Protein AF-A0A814ZL03-F1 (afdb_monomer)

InterPro domains:
  IPR011992 EF-hand domain pair [SSF47473] (29-125)
  IPR011992 EF-hand domain pair [SSF47473] (151-245)
  IPR015153 EF-hand domain, type 1 [PF09068] (29-147)
  IPR015154 EF-hand domain, type 2 [PF09069] (152-240)
  IPR050774 KCMF1 and Dystrophin [PTHR12268] (29-245)

Secondary structure (DSSP, 8-state):
-------------SSSHHHHHHHHHHHHHHHHHGGGGG-S-HHHHHHHHHHHHHHHTTGGG--HHHHHHHHHHTT--TT----EE-HHHHHHHHHHHHHHHGGGT--HHHHHHHHHHHHHHHHHHHT--TTPPEEHHHHHHHHHHHSS--HHHHHHHHHHHHB-TTS-B-HHHHHHHHHHHHHHHHHHS-GGGG-GGGHHHHHHHHHTT-SSS-B-HHHHHHHHTT--GGGTHHHHHHHHHHHH-

Foldseek 3Di:
DDDDDDDDPDDDDDDPPLVVLLCVLLVVLVVVLVVLLPPDALLLSLLVSLVSLCVSLVLAQQELVLLQVLCVVLVLDQQPPPQWDWLVSLLSSLVSSCVVVVPPDDDPSSSNSSSSSVSVVLCLLVVHDRRDIDGSLLSSLVSLLSHNYDPLSSLLSLQSNQDHPVQWHALVSQLVSLSSLLSSSVSSDPPPQLPNVCSNVLSVQLQVQPPVSIDHSVSRSVSVVVCRSNNVSRVSSVVVVVVVD

Solvent-accessible surface area (backbone atoms only — not comparable to full-atom values): 14005 Å² total; per-residue (Å²): 134,88,82,95,84,83,85,88,86,83,79,92,84,88,75,64,69,68,60,58,48,37,53,49,58,46,51,50,51,54,65,64,38,56,74,46,69,73,47,86,52,62,43,58,29,45,19,53,45,51,52,51,49,20,61,74,57,50,24,66,72,35,37,58,67,49,51,53,51,26,30,52,76,69,70,58,46,80,66,61,91,53,77,58,37,47,40,67,56,51,49,51,40,48,51,46,39,48,61,73,60,38,89,82,76,69,56,71,71,62,50,51,39,38,48,54,34,49,51,52,52,51,26,60,45,70,71,50,59,89,78,45,63,38,46,42,56,55,54,52,46,52,50,48,69,54,31,50,37,54,71,73,57,40,44,53,51,50,46,42,62,36,21,48,95,82,63,40,33,50,72,68,40,51,47,55,51,51,54,54,62,39,28,59,51,47,70,79,40,71,61,73,79,34,45,66,93,42,48,68,58,53,49,47,60,54,43,72,76,34,95,80,72,56,47,40,67,68,56,50,46,55,50,57,72,66,48,48,69,61,56,33,35,58,64,41,30,52,52,53,55,65,72,76,111

Nearest PDB structures (foldseek):
  1eg4-assembly1_A  TM=9.099E-01  e=4.422E-12  Homo sapiens
  9c3c-assembly1_D  TM=9.247E-01  e=9.582E-10  Oryctolagus cuniculus
  8yt8-assembly1_E  TM=8.614E-01  e=3.550E-09  Mus musculus
  9c3c-assembly1_V  TM=8.247E-01  e=2.200E-08  Oryctolagus cuniculus
  8yt8-assembly1_C  TM=7.762E-01  e=8.447E-07  Mus musculus

Sequence (245 aa):
MTSTEVEETNTTIETTDEKDSNEKLYDTIIKRLEPITAVKFAAYRVACKLRIIQKYLKLTYVDYNILVRAFNTHQLQFGVDTSKISYEDARKVLIAIYQLISSYHFNESTMDEIIETLLRFLCEILHIEINEDFDHNAFKILLFALSNAKLPEKYRCFFRQITSPNVIASQGKLTELFEILLKLPNHFDNVDSFHPDNIPGCVQSCLDHTHDGIIREDIFVNWMSREPQTLVWLPTLHRLIATET

Structure (mmCIF, N/CA/C/O backbone):
data_AF-A0A814ZL03-F1
#
_entry.id   AF-A0A814ZL03-F1
#
loop_
_atom_site.group_PDB
_atom_site.id
_atom_site.type_symbol
_atom_site.label_atom_id
_atom_site.label_alt_id
_atom_site.label_comp_id
_atom_site.label_asym_id
_atom_site.label_entity_id
_atom_site.label_seq_id
_atom_site.pdbx_PDB_ins_code
_atom_site.Cartn_x
_atom_site.Cartn_y
_atom_site.Cartn_z
_atom_site.occupancy
_atom_site.B_iso_or_equiv
_atom_site.auth_seq_id
_atom_site.auth_comp_id
_atom_site.auth_asym_id
_atom_site.auth_atom_id
_atom_site.pdbx_PDB_model_num
ATOM 1 N N . MET A 1 1 ? -21.161 46.304 54.018 1.00 39.06 1 MET A N 1
ATOM 2 C CA . MET A 1 1 ? -20.661 46.776 52.713 1.00 39.06 1 MET A CA 1
ATOM 3 C C . MET A 1 1 ? -19.415 45.942 52.421 1.00 39.06 1 MET A C 1
ATOM 5 O O . MET A 1 1 ? -18.456 46.111 53.156 1.00 39.06 1 MET A O 1
ATOM 9 N N . THR A 1 2 ? -19.522 44.785 51.744 1.00 35.69 2 THR A N 1
ATOM 10 C CA . THR A 1 2 ? -19.466 44.601 50.259 1.00 35.69 2 THR A CA 1
ATOM 11 C C . THR A 1 2 ? -18.136 45.144 49.712 1.00 35.69 2 THR A C 1
ATOM 13 O O . THR A 1 2 ? -17.870 46.315 49.950 1.00 35.69 2 THR A O 1
ATOM 16 N N . SER A 1 3 ? -17.227 44.404 49.068 1.00 36.16 3 SER A N 1
ATOM 17 C CA . SER A 1 3 ? -17.312 43.300 48.081 1.00 36.16 3 SER A CA 1
ATOM 18 C C . SER A 1 3 ? -15.964 42.525 48.097 1.00 36.16 3 SER A C 1
ATOM 20 O O . SER A 1 3 ? -14.970 43.121 48.498 1.00 36.16 3 SER A O 1
ATOM 22 N N . THR A 1 4 ? -15.834 41.201 47.929 1.00 38.72 4 THR A N 1
ATOM 23 C CA . THR A 1 4 ? -16.050 40.279 46.779 1.00 38.72 4 THR A CA 1
ATOM 24 C C . THR A 1 4 ? -15.080 40.457 45.600 1.00 38.72 4 THR A C 1
ATOM 26 O O . THR A 1 4 ? -15.165 41.481 44.939 1.00 38.72 4 THR A O 1
ATOM 29 N N . GLU A 1 5 ? -14.239 39.432 45.365 1.00 38.62 5 GLU A N 1
ATOM 30 C CA . GLU A 1 5 ? -13.651 38.895 44.099 1.00 38.62 5 GLU A CA 1
ATOM 31 C C . GLU A 1 5 ? -12.545 37.900 44.543 1.00 38.62 5 GLU A C 1
ATOM 33 O O . GLU A 1 5 ? -11.544 38.324 45.110 1.00 38.62 5 GLU A O 1
ATOM 38 N N . VAL A 1 6 ? -12.726 36.576 44.671 1.00 39.06 6 VAL A N 1
ATOM 39 C CA . VAL A 1 6 ? -13.119 35.475 43.755 1.00 39.06 6 VAL A CA 1
ATOM 40 C C . VAL A 1 6 ? -12.169 35.279 42.563 1.00 39.06 6 VAL A C 1
ATOM 42 O O . VAL A 1 6 ? -12.237 36.007 41.586 1.00 39.06 6 VAL A O 1
ATOM 45 N N . GLU A 1 7 ? -11.305 34.269 42.738 1.00 37.09 7 GLU A N 1
ATOM 46 C CA . GLU A 1 7 ? -10.789 33.257 41.794 1.00 37.09 7 GLU A CA 1
ATOM 47 C C . GLU A 1 7 ? -10.560 33.605 40.316 1.00 37.09 7 GLU A C 1
ATOM 49 O O . GLU A 1 7 ? -11.504 33.774 39.559 1.00 37.09 7 GLU A O 1
ATOM 54 N N . GLU A 1 8 ? -9.313 33.410 39.870 1.00 33.91 8 GLU A N 1
ATOM 55 C CA . GLU A 1 8 ? -9.032 32.708 38.609 1.00 33.91 8 GLU A CA 1
ATOM 56 C C . GLU A 1 8 ? -7.873 31.718 38.817 1.00 33.91 8 GLU A C 1
ATOM 58 O O . GLU A 1 8 ? -6.699 32.010 38.598 1.00 33.91 8 GLU A O 1
ATOM 63 N N . THR A 1 9 ? -8.209 30.507 39.261 1.00 42.12 9 THR A N 1
ATOM 64 C CA . THR A 1 9 ? -7.444 29.305 38.915 1.00 42.12 9 THR A CA 1
ATOM 65 C C . THR A 1 9 ? -8.127 28.694 37.701 1.00 42.12 9 THR A C 1
ATOM 67 O O . THR A 1 9 ? -9.117 27.987 37.869 1.00 42.12 9 THR A O 1
ATOM 70 N N . ASN A 1 10 ? -7.637 28.978 36.490 1.00 33.66 10 ASN A N 1
ATOM 71 C CA . ASN A 1 10 ? -8.077 28.247 35.305 1.00 33.66 10 ASN A CA 1
ATOM 72 C C . ASN A 1 10 ? -7.013 27.245 34.861 1.00 33.66 10 ASN A C 1
ATOM 74 O O . ASN A 1 10 ? -5.882 27.566 34.500 1.00 33.66 10 ASN A O 1
ATOM 78 N N . THR A 1 11 ? -7.448 26.006 35.004 1.00 34.44 11 THR A N 1
ATOM 79 C CA . THR A 1 11 ? -6.782 24.727 34.905 1.00 34.44 11 THR A CA 1
ATOM 80 C C . THR A 1 11 ? -6.334 24.403 33.483 1.00 34.44 11 THR A C 1
ATOM 82 O O . THR A 1 11 ? -7.064 24.566 32.512 1.00 34.44 11 THR A O 1
ATOM 85 N N . THR A 1 12 ? -5.133 23.844 33.399 1.00 43.25 12 THR A N 1
ATOM 86 C CA . THR A 1 12 ? -4.613 23.011 32.314 1.00 43.25 12 THR A CA 1
ATOM 87 C C . THR A 1 12 ? -5.417 21.706 32.194 1.00 43.25 12 THR A C 1
ATOM 89 O O . THR A 1 12 ? -5.213 20.852 33.048 1.00 43.25 12 THR A O 1
ATOM 92 N N . ILE A 1 13 ? -6.287 21.498 31.188 1.00 43.47 13 ILE A N 1
ATOM 93 C CA . ILE A 1 13 ? -6.849 20.152 30.869 1.00 43.47 13 ILE A CA 1
ATOM 94 C C . ILE A 1 13 ? -7.274 19.982 29.383 1.00 43.47 13 ILE A C 1
ATOM 96 O O . ILE A 1 13 ? -8.376 19.524 29.113 1.00 43.47 13 ILE A O 1
ATOM 100 N N . GLU A 1 14 ? -6.442 20.308 28.388 1.00 39.06 14 GLU A N 1
ATOM 101 C CA . GLU A 1 14 ? -6.818 20.044 26.971 1.00 39.06 14 GLU A CA 1
ATOM 102 C C . GLU A 1 14 ? -5.762 19.309 26.122 1.00 39.06 14 GLU A C 1
ATOM 104 O O . GLU A 1 14 ? -5.868 19.283 24.907 1.00 39.06 14 GLU A O 1
ATOM 109 N N . THR A 1 15 ? -4.749 18.649 26.704 1.00 43.97 15 THR A N 1
ATOM 110 C CA . THR A 1 15 ? -3.700 17.977 25.890 1.00 43.97 15 THR A CA 1
ATOM 111 C C . THR A 1 15 ? -3.421 16.506 26.213 1.00 43.97 15 THR A C 1
ATOM 113 O O . THR A 1 15 ? -2.598 15.883 25.542 1.00 43.97 15 THR A O 1
ATOM 116 N N . THR A 1 16 ? -4.096 15.911 27.199 1.00 39.38 16 THR A N 1
ATOM 117 C CA . THR A 1 16 ? -3.846 14.517 27.621 1.00 39.38 16 THR A CA 1
ATOM 118 C C . THR A 1 16 ? -4.831 13.489 27.057 1.00 39.38 16 THR A C 1
ATOM 120 O O . THR A 1 16 ? -4.41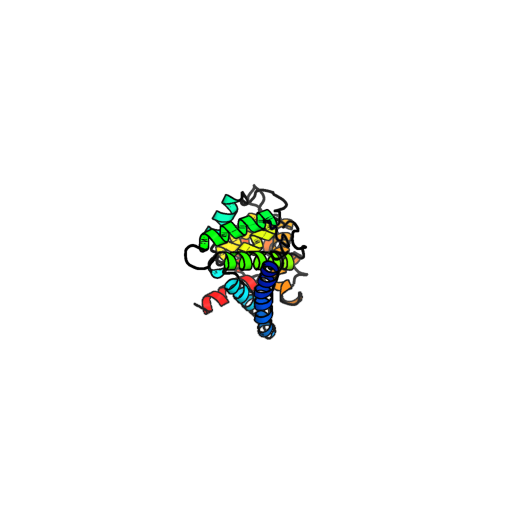5 12.361 26.807 1.00 39.38 16 THR A O 1
ATOM 123 N N . ASP A 1 17 ? -6.086 13.855 26.778 1.00 40.62 17 ASP A N 1
ATOM 124 C CA . ASP A 1 17 ? -7.131 12.880 26.405 1.00 40.62 17 ASP A CA 1
ATOM 125 C C . ASP A 1 17 ? -7.129 12.479 24.913 1.00 40.62 17 ASP A C 1
ATOM 127 O O . ASP A 1 17 ? -7.454 11.336 24.573 1.00 40.62 17 ASP A O 1
ATOM 131 N N . GLU A 1 18 ? -6.702 13.366 24.007 1.00 43.81 18 GLU A N 1
ATOM 132 C CA . GLU A 1 18 ? -6.578 13.051 22.570 1.00 43.81 18 GLU A CA 1
ATOM 133 C C . GLU A 1 18 ? -5.382 12.129 22.288 1.00 43.81 18 GLU A C 1
ATOM 135 O O . GLU A 1 18 ? -5.465 11.194 21.489 1.00 43.81 18 GLU A O 1
ATOM 140 N N . LYS 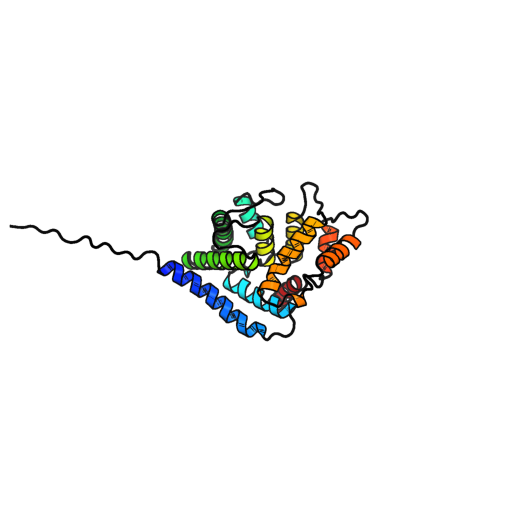A 1 19 ? -4.277 12.330 23.017 1.00 42.31 19 LYS A N 1
ATOM 141 C CA . LYS A 1 19 ? -3.063 11.513 22.887 1.00 42.31 19 LYS A CA 1
ATOM 142 C C . LYS A 1 19 ? -3.281 10.080 23.392 1.00 42.31 19 LYS A C 1
ATOM 144 O O . LYS A 1 19 ? -2.791 9.141 22.772 1.00 42.31 19 LYS A O 1
ATOM 149 N N . ASP A 1 20 ? -4.069 9.928 24.458 1.00 44.97 20 ASP A N 1
ATOM 150 C CA . ASP A 1 20 ? -4.421 8.641 25.073 1.00 44.97 20 ASP A CA 1
ATOM 151 C C . ASP A 1 20 ? -5.441 7.834 24.243 1.00 44.97 20 ASP A C 1
ATOM 153 O O . ASP A 1 20 ? -5.537 6.618 24.383 1.00 44.97 20 ASP A O 1
ATOM 157 N N . SER A 1 21 ? -6.207 8.476 23.353 1.00 49.72 21 SER A N 1
ATOM 158 C CA . SER A 1 21 ? -7.137 7.772 22.452 1.00 49.72 21 SER A CA 1
ATOM 159 C C . SER A 1 21 ? -6.424 7.198 21.223 1.00 49.72 21 SER A C 1
ATOM 161 O O . SER A 1 21 ? -6.577 6.016 20.932 1.00 49.72 21 SER A O 1
ATOM 163 N N . ASN A 1 22 ? -5.532 7.958 20.581 1.00 52.03 22 ASN A N 1
ATOM 164 C CA . ASN A 1 22 ? -4.774 7.477 19.413 1.00 52.03 22 ASN A CA 1
ATOM 165 C C . ASN A 1 22 ? -3.854 6.283 19.731 1.00 52.03 22 ASN A C 1
ATOM 167 O O . ASN A 1 22 ? -3.632 5.414 18.886 1.00 52.03 22 ASN A O 1
ATOM 171 N N . GLU A 1 23 ? -3.340 6.209 20.960 1.00 61.38 23 GLU A N 1
ATOM 172 C CA . GLU A 1 23 ? -2.546 5.071 21.436 1.00 61.38 23 GLU A CA 1
ATOM 173 C C . GLU A 1 23 ? -3.412 3.805 21.617 1.00 61.38 23 GLU A C 1
ATOM 175 O O . GLU A 1 23 ? -2.956 2.694 21.343 1.00 61.38 23 GLU A O 1
ATOM 180 N N . LYS A 1 24 ? -4.711 3.946 21.937 1.00 81.00 24 LYS A N 1
ATOM 181 C CA . LYS A 1 24 ? -5.629 2.812 22.163 1.00 81.00 24 LYS A CA 1
ATOM 182 C C . LYS A 1 24 ? -5.967 2.039 20.892 1.00 81.00 24 LYS A C 1
ATOM 184 O O . LYS A 1 24 ? -5.954 0.801 20.937 1.00 81.00 24 LYS A O 1
ATOM 189 N N . LEU A 1 25 ? -6.293 2.700 19.775 1.00 88.75 25 LEU A N 1
ATOM 190 C CA . LEU A 1 25 ? -6.622 1.988 18.532 1.00 88.75 25 LEU A CA 1
ATOM 191 C C . LEU A 1 25 ? -5.397 1.289 17.946 1.00 88.75 25 LEU A C 1
ATOM 193 O O . LEU A 1 25 ? -5.488 0.106 17.606 1.00 88.75 25 LEU A O 1
ATOM 197 N N . TYR A 1 26 ? -4.259 1.982 17.871 1.00 88.75 26 TYR A N 1
ATOM 198 C CA . TYR A 1 26 ? -3.014 1.402 17.372 1.00 88.75 26 TYR A CA 1
ATOM 199 C C . TYR A 1 26 ? -2.615 0.162 18.194 1.00 88.75 26 TYR A C 1
ATOM 201 O O . TYR A 1 26 ? -2.475 -0.929 17.635 1.00 88.75 26 TYR A O 1
ATOM 209 N N . ASP A 1 27 ? -2.579 0.268 19.527 1.00 88.88 27 ASP A N 1
ATOM 210 C CA . ASP A 1 27 ? -2.289 -0.866 20.414 1.00 88.88 27 ASP A CA 1
ATOM 211 C C . ASP A 1 27 ? -3.285 -2.015 20.253 1.00 88.88 27 ASP A C 1
ATOM 213 O O . ASP A 1 27 ? -2.927 -3.196 20.326 1.00 88.88 27 ASP A O 1
ATOM 217 N N . THR A 1 28 ? -4.560 -1.685 20.046 1.00 92.44 28 THR A N 1
ATOM 218 C CA . THR A 1 28 ? -5.601 -2.681 19.792 1.00 92.44 28 THR A CA 1
ATOM 219 C C . THR A 1 28 ? -5.324 -3.433 18.497 1.00 92.44 28 THR A C 1
ATOM 221 O O . THR A 1 28 ? -5.447 -4.659 18.484 1.00 92.44 28 THR A O 1
ATOM 224 N N . ILE A 1 29 ? -4.930 -2.738 17.426 1.00 92.94 29 ILE A N 1
ATOM 225 C CA . ILE A 1 29 ? -4.554 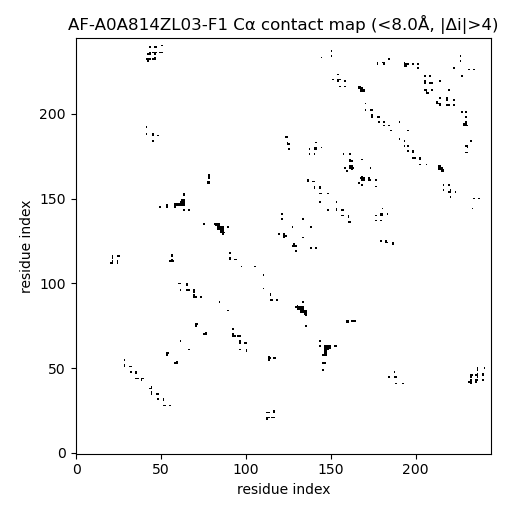-3.370 16.160 1.00 92.94 29 ILE A CA 1
ATOM 226 C C . ILE A 1 29 ? -3.373 -4.306 16.396 1.00 92.94 29 ILE A C 1
ATOM 228 O O . ILE A 1 29 ? -3.509 -5.494 16.110 1.00 92.94 29 ILE A O 1
ATOM 232 N N . ILE A 1 30 ? -2.274 -3.828 16.986 1.00 91.19 30 ILE A N 1
ATOM 233 C CA . ILE A 1 30 ? -1.067 -4.638 17.215 1.00 91.19 30 ILE A CA 1
ATOM 234 C C . ILE A 1 30 ? -1.380 -5.900 18.027 1.00 91.19 30 ILE A C 1
ATOM 236 O O . ILE A 1 30 ? -1.060 -7.008 17.591 1.00 91.19 30 ILE A O 1
ATOM 240 N N . LYS A 1 31 ? -2.140 -5.782 19.124 1.00 92.31 31 LYS A N 1
ATOM 241 C CA . LYS A 1 31 ? -2.598 -6.940 19.918 1.00 92.31 31 LYS A CA 1
ATOM 242 C C . LYS A 1 31 ? -3.407 -7.951 19.100 1.00 92.31 31 LYS A C 1
ATOM 244 O O . LYS A 1 31 ? -3.375 -9.146 19.388 1.00 92.31 31 LYS A O 1
ATOM 249 N N . ARG A 1 32 ? -4.152 -7.502 18.084 1.00 93.12 32 ARG A N 1
ATOM 250 C CA . ARG A 1 32 ? -4.918 -8.379 17.181 1.00 93.12 32 ARG A CA 1
ATOM 251 C C . ARG A 1 32 ? -4.065 -9.026 16.097 1.00 93.12 32 ARG A C 1
ATOM 253 O O . ARG A 1 32 ? -4.493 -10.043 15.552 1.00 93.12 32 ARG A O 1
ATOM 260 N N . LEU A 1 33 ? -2.885 -8.486 15.798 1.00 92.81 33 LEU A N 1
ATOM 261 C CA . LEU A 1 33 ? -1.950 -9.080 14.841 1.00 92.81 33 LEU A CA 1
ATOM 262 C C . LEU A 1 33 ? -1.147 -10.239 15.447 1.00 92.81 33 LEU A C 1
ATOM 264 O O . LEU A 1 33 ? -0.789 -11.158 14.708 1.00 92.81 33 LEU A O 1
ATOM 268 N N . GLU A 1 34 ? -0.912 -10.234 16.762 1.00 91.06 34 GLU A N 1
ATOM 269 C CA . GLU A 1 34 ? -0.101 -11.241 17.468 1.00 91.06 34 GLU A CA 1
ATOM 270 C C . GLU A 1 34 ? -0.500 -12.700 17.174 1.00 91.06 34 GLU A C 1
ATOM 272 O O . GLU A 1 34 ? 0.356 -13.481 16.745 1.00 91.06 34 GLU A O 1
ATOM 277 N N . PRO A 1 35 ? -1.785 -13.107 17.279 1.00 92.06 35 PRO A N 1
ATOM 278 C CA . PRO A 1 35 ? -2.167 -14.499 17.035 1.00 92.06 35 PRO A CA 1
ATOM 279 C C . PRO A 1 35 ?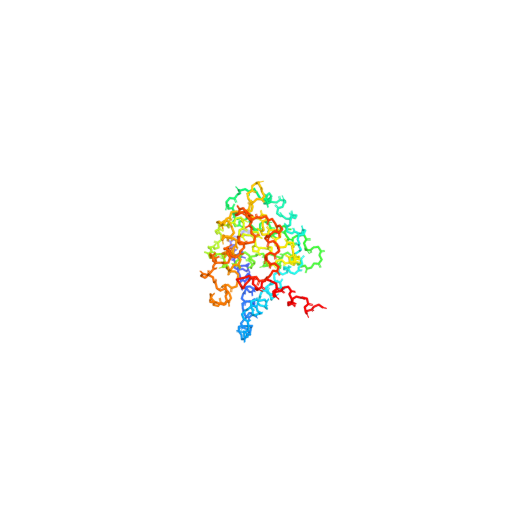 -1.913 -14.951 15.589 1.00 92.06 35 PRO A C 1
ATOM 281 O O . PRO A 1 35 ? -1.719 -16.138 15.327 1.00 92.06 35 PRO A O 1
ATOM 284 N N . ILE A 1 36 ? -1.901 -14.011 14.637 1.00 91.88 36 ILE A N 1
ATOM 285 C CA . ILE A 1 36 ? -1.699 -14.293 13.212 1.00 91.88 36 ILE A CA 1
ATOM 286 C C . ILE A 1 36 ? -0.243 -14.664 12.919 1.00 91.88 36 ILE A C 1
ATOM 288 O O . ILE A 1 36 ? 0.031 -15.342 11.929 1.00 91.88 36 ILE A O 1
ATOM 292 N N . THR A 1 37 ? 0.702 -14.302 13.790 1.00 88.69 37 THR A N 1
ATOM 293 C CA . THR A 1 37 ? 2.117 -14.675 13.644 1.00 88.69 37 THR A CA 1
ATOM 294 C C . THR A 1 37 ? 2.318 -16.201 13.602 1.00 88.69 37 THR A C 1
ATOM 296 O O . THR A 1 37 ? 3.233 -16.676 12.934 1.00 88.69 37 THR A O 1
ATOM 299 N N . ALA A 1 38 ? 1.406 -16.987 14.191 1.00 88.31 38 ALA A N 1
ATOM 300 C CA . ALA A 1 38 ? 1.431 -18.454 14.149 1.00 88.31 38 ALA A CA 1
ATOM 301 C C . ALA A 1 38 ? 1.101 -19.070 12.768 1.00 88.31 38 ALA A C 1
ATOM 303 O O . ALA A 1 38 ? 1.318 -20.264 12.550 1.00 88.31 38 ALA A O 1
ATOM 304 N N . VAL A 1 39 ? 0.565 -18.292 11.821 1.00 89.38 39 VAL A N 1
ATOM 305 C CA . VAL A 1 39 ? 0.239 -18.772 10.468 1.00 89.38 39 VAL A CA 1
ATOM 306 C C . VAL A 1 39 ? 1.516 -19.186 9.738 1.00 89.38 39 VAL A C 1
ATOM 308 O O . VAL A 1 39 ? 2.419 -18.376 9.591 1.00 89.38 39 VAL A O 1
ATOM 311 N N . LYS A 1 40 ? 1.582 -20.420 9.221 1.00 87.75 40 LYS A N 1
ATOM 312 C CA . LYS A 1 40 ? 2.799 -20.995 8.611 1.00 87.75 40 LYS A CA 1
ATOM 313 C C . LYS A 1 40 ? 3.255 -20.304 7.318 1.00 87.75 40 LYS A C 1
ATOM 315 O O . LYS A 1 40 ? 4.451 -20.124 7.113 1.00 87.75 40 LYS A O 1
ATOM 320 N N . PHE A 1 41 ? 2.323 -19.971 6.424 1.00 89.94 41 PHE A N 1
ATOM 321 C CA . PHE A 1 41 ? 2.640 -19.426 5.100 1.00 89.94 41 PHE A CA 1
ATOM 322 C C . PHE A 1 41 ? 2.771 -17.900 5.152 1.00 89.94 41 PHE A C 1
ATOM 324 O O . PHE A 1 41 ? 1.781 -17.220 5.412 1.00 89.94 41 PHE A O 1
ATOM 331 N N . ALA A 1 42 ? 3.958 -17.369 4.846 1.00 91.56 42 ALA A N 1
ATOM 332 C CA . ALA A 1 42 ? 4.277 -15.940 4.956 1.00 91.56 42 ALA A CA 1
ATOM 333 C C . ALA A 1 42 ? 3.310 -15.028 4.178 1.00 91.56 42 ALA A C 1
ATOM 335 O O . ALA A 1 42 ? 2.717 -14.116 4.748 1.00 91.56 42 ALA A O 1
ATOM 336 N N . ALA A 1 43 ? 3.054 -15.321 2.897 1.00 92.56 43 ALA A N 1
ATOM 337 C CA . ALA A 1 43 ? 2.132 -14.529 2.075 1.00 92.56 43 ALA A CA 1
ATOM 338 C C . ALA A 1 43 ? 0.706 -14.478 2.654 1.00 92.56 43 ALA A C 1
ATOM 340 O O . ALA A 1 43 ? 0.064 -13.429 2.637 1.00 92.56 43 ALA A O 1
ATOM 341 N N . TYR A 1 44 ? 0.225 -15.597 3.205 1.00 93.56 44 TYR A N 1
ATOM 342 C CA . TYR A 1 44 ? -1.094 -15.676 3.834 1.00 93.56 44 TYR A CA 1
ATOM 343 C C . TYR A 1 44 ? -1.117 -14.981 5.200 1.00 93.56 44 TYR A C 1
ATOM 345 O O . TYR A 1 44 ? -2.069 -14.281 5.524 1.00 93.56 44 TYR A O 1
ATOM 353 N N . ARG A 1 45 ? -0.042 -15.107 5.986 1.00 93.88 45 ARG A N 1
ATOM 354 C CA . ARG A 1 45 ? 0.145 -14.406 7.262 1.00 93.88 45 ARG A CA 1
ATOM 355 C C . ARG A 1 45 ? 0.097 -12.890 7.077 1.00 93.88 45 ARG A C 1
ATOM 357 O O . ARG A 1 45 ? -0.674 -12.225 7.767 1.00 93.88 45 ARG A O 1
ATOM 364 N N . VAL A 1 46 ? 0.859 -12.358 6.117 1.00 94.94 46 VAL A N 1
ATOM 365 C CA . VAL A 1 46 ? 0.837 -10.932 5.753 1.00 94.94 46 VAL A CA 1
ATOM 366 C C . VAL A 1 46 ? -0.557 -10.520 5.282 1.00 94.94 46 VAL A C 1
ATOM 368 O O . VAL A 1 46 ? -1.092 -9.533 5.7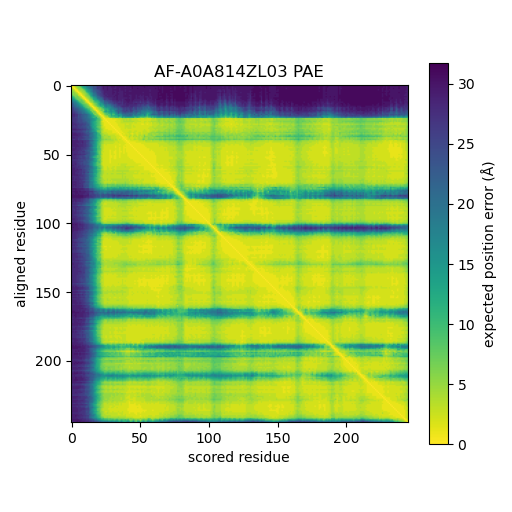76 1.00 94.94 46 VAL A O 1
ATOM 371 N N . ALA A 1 47 ? -1.190 -11.298 4.397 1.00 95.19 47 ALA A N 1
ATOM 372 C CA . ALA A 1 47 ? -2.555 -11.033 3.945 1.00 95.19 47 ALA A CA 1
ATOM 373 C C . ALA A 1 47 ? -3.558 -10.944 5.112 1.00 95.19 47 ALA A C 1
ATOM 375 O O . ALA A 1 47 ? -4.335 -9.995 5.177 1.00 95.19 47 ALA A O 1
ATOM 376 N N . CYS A 1 48 ? -3.510 -11.874 6.068 1.00 94.75 48 CYS A N 1
ATOM 377 C CA . CYS A 1 48 ? -4.363 -11.853 7.257 1.00 94.75 48 CYS A CA 1
ATOM 378 C C . CYS A 1 48 ? -4.119 -10.610 8.127 1.00 94.75 48 CYS A C 1
ATOM 380 O O . CYS A 1 48 ? -5.080 -9.954 8.533 1.00 94.75 48 CYS A O 1
ATOM 382 N N . LYS A 1 49 ? -2.853 -10.252 8.384 1.00 95.75 49 LYS A N 1
ATOM 383 C CA . LYS A 1 49 ? -2.503 -9.055 9.169 1.00 95.75 49 LYS A CA 1
ATOM 384 C C . LYS A 1 49 ? -2.989 -7.773 8.480 1.00 95.75 49 LYS A C 1
ATOM 386 O O . LYS A 1 49 ? -3.683 -6.966 9.096 1.00 95.75 49 LYS A O 1
ATOM 391 N N . LEU A 1 50 ? -2.729 -7.637 7.178 1.00 96.12 50 LEU A N 1
ATOM 392 C CA . LEU A 1 50 ? -3.212 -6.513 6.371 1.00 96.12 50 LEU A CA 1
ATOM 393 C C . LEU A 1 50 ? -4.739 -6.435 6.344 1.00 96.12 50 LEU A C 1
ATOM 395 O O . LEU A 1 50 ? -5.299 -5.346 6.428 1.00 96.12 50 LEU A O 1
ATOM 399 N N . ARG A 1 51 ? -5.433 -7.575 6.280 1.00 95.81 51 ARG A N 1
ATOM 400 C CA . ARG A 1 51 ? -6.897 -7.610 6.300 1.00 95.81 51 ARG A CA 1
ATOM 401 C C . ARG A 1 51 ? -7.476 -7.108 7.623 1.00 95.81 51 ARG A C 1
ATOM 403 O O . ARG A 1 51 ? -8.489 -6.409 7.609 1.00 95.81 51 ARG A O 1
ATOM 410 N N . ILE A 1 52 ? -6.844 -7.429 8.755 1.00 95.44 52 ILE A N 1
ATOM 411 C CA . ILE A 1 52 ? -7.221 -6.879 10.066 1.00 95.44 52 ILE A CA 1
ATOM 412 C C . ILE A 1 52 ? -7.062 -5.356 10.050 1.00 95.44 52 ILE A C 1
ATOM 414 O O . ILE A 1 52 ? -8.016 -4.645 10.362 1.00 95.44 52 ILE A O 1
ATOM 418 N N . ILE A 1 53 ? -5.908 -4.859 9.603 1.00 96.38 53 ILE A N 1
ATOM 419 C CA . ILE A 1 53 ? -5.629 -3.419 9.506 1.00 96.38 53 ILE A CA 1
ATOM 420 C C . ILE A 1 53 ? -6.661 -2.715 8.620 1.00 96.38 53 ILE A C 1
ATOM 422 O O . ILE A 1 53 ? -7.247 -1.721 9.040 1.00 96.38 53 ILE A O 1
ATOM 426 N N . GLN A 1 54 ? -6.977 -3.271 7.446 1.00 95.88 54 GLN A N 1
ATOM 427 C CA . GLN A 1 54 ? -8.006 -2.722 6.559 1.00 95.88 54 GLN A CA 1
ATOM 428 C C . GLN A 1 54 ? -9.369 -2.566 7.247 1.00 95.88 54 GLN A C 1
ATOM 430 O O . GLN A 1 54 ? -10.067 -1.582 7.003 1.00 95.88 54 GLN A O 1
ATOM 435 N N . LYS A 1 55 ? -9.768 -3.533 8.085 1.00 93.56 55 LYS A N 1
ATOM 436 C CA . LYS A 1 55 ? -11.058 -3.521 8.796 1.00 93.56 55 LYS A CA 1
ATOM 437 C C . LYS A 1 55 ? -11.085 -2.496 9.931 1.00 93.56 55 LYS A C 1
ATOM 439 O O . LYS A 1 55 ? -12.092 -1.799 10.090 1.00 93.56 55 LYS A O 1
ATOM 444 N N . TYR A 1 56 ? -10.008 -2.400 10.711 1.00 93.50 56 TYR A N 1
ATOM 445 C CA . TYR A 1 56 ? -9.909 -1.426 11.803 1.00 93.50 56 TYR A CA 1
ATOM 446 C C . TYR A 1 56 ? -9.826 0.004 11.264 1.00 93.50 56 TYR A C 1
ATOM 448 O O . TYR A 1 56 ? -10.606 0.851 11.688 1.00 93.50 56 TYR A O 1
ATOM 456 N N . LEU A 1 57 ? -8.995 0.227 10.244 1.00 94.50 57 LEU A N 1
ATOM 457 C CA . LEU A 1 57 ? -8.812 1.531 9.605 1.00 94.50 57 LEU A CA 1
ATOM 458 C C . LEU A 1 57 ? -9.867 1.844 8.536 1.00 94.50 57 LEU A C 1
ATOM 460 O O . LEU A 1 57 ? -9.735 2.812 7.808 1.00 94.50 57 LEU A O 1
ATOM 464 N N . LYS A 1 58 ? -10.915 1.026 8.380 1.00 93.81 58 LYS A N 1
ATOM 465 C CA . LYS A 1 58 ? -12.018 1.258 7.418 1.00 93.81 58 LYS A CA 1
ATOM 466 C C . LYS A 1 58 ? -11.580 1.409 5.952 1.00 93.81 58 LYS A C 1
ATOM 468 O O . LYS A 1 58 ? -12.379 1.801 5.102 1.00 93.81 58 LYS A O 1
ATOM 473 N N . LEU A 1 59 ? -10.367 0.978 5.613 1.00 94.94 59 LEU A N 1
ATOM 474 C CA . LEU A 1 59 ? -9.850 0.947 4.243 1.00 94.94 59 LEU A CA 1
ATOM 475 C C . LEU A 1 59 ? -10.612 -0.052 3.358 1.00 94.94 59 LEU A C 1
ATOM 477 O O . LEU A 1 59 ? -10.530 0.023 2.134 1.00 94.94 59 LEU A O 1
ATOM 481 N N . THR A 1 60 ? -11.423 -0.938 3.950 1.00 93.62 60 THR A N 1
ATOM 482 C CA . THR A 1 60 ? -12.375 -1.790 3.220 1.00 93.62 60 THR A CA 1
ATOM 483 C C . THR A 1 60 ? -13.427 -1.005 2.432 1.00 93.62 60 THR A C 1
ATOM 485 O O . THR A 1 60 ? -13.986 -1.547 1.484 1.00 93.62 60 THR A O 1
ATOM 488 N N . TYR A 1 61 ? -13.703 0.250 2.798 1.00 93.06 61 TYR A N 1
ATOM 489 C CA . TYR A 1 61 ? -14.656 1.119 2.093 1.00 93.06 61 TYR A CA 1
ATOM 490 C C . TYR A 1 61 ? -13.987 2.056 1.084 1.00 93.06 61 TYR A C 1
ATOM 492 O O . TYR A 1 61 ? -14.672 2.722 0.316 1.00 93.06 61 TYR A O 1
ATOM 500 N N . VAL A 1 62 ? -12.654 2.112 1.075 1.00 95.12 62 VAL A N 1
ATOM 501 C CA . VAL A 1 62 ? -11.887 3.006 0.208 1.00 95.12 62 VAL A CA 1
ATOM 502 C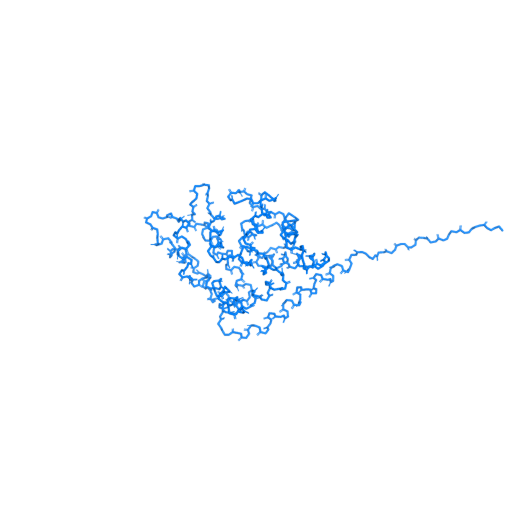 C . VAL A 1 62 ? -11.630 2.300 -1.119 1.00 95.12 62 VAL A C 1
ATOM 504 O O . VAL A 1 62 ? -10.744 1.454 -1.221 1.00 95.12 62 VAL A O 1
ATOM 507 N N . ASP A 1 63 ? -12.428 2.617 -2.134 1.00 95.06 63 ASP A N 1
ATOM 508 C CA . ASP A 1 63 ? -12.246 2.113 -3.496 1.00 95.06 63 ASP A CA 1
ATOM 509 C C . ASP A 1 63 ? -11.307 3.004 -4.334 1.00 95.06 63 ASP A C 1
ATOM 511 O O . ASP A 1 63 ? -10.791 4.030 -3.878 1.00 95.06 63 ASP A O 1
ATOM 515 N N . TYR A 1 64 ? -11.075 2.605 -5.587 1.00 95.56 64 TYR A N 1
ATOM 516 C CA . TYR A 1 64 ? -10.252 3.365 -6.528 1.00 95.56 64 TYR A CA 1
ATOM 517 C C . TYR A 1 64 ? -10.754 4.805 -6.730 1.00 95.56 64 TYR A C 1
ATOM 519 O O . TYR A 1 64 ? -9.954 5.741 -6.758 1.00 95.56 64 TYR A O 1
ATOM 527 N N . ASN A 1 65 ? -12.069 5.001 -6.864 1.00 94.56 65 ASN A N 1
ATOM 528 C CA . ASN A 1 65 ? -12.645 6.306 -7.177 1.00 94.56 65 ASN A CA 1
ATOM 529 C C . ASN A 1 65 ? -12.490 7.278 -6.010 1.00 94.56 65 ASN A C 1
ATOM 531 O O . ASN A 1 65 ? -12.224 8.458 -6.235 1.00 94.56 65 ASN A O 1
ATOM 535 N N . ILE A 1 66 ? -12.628 6.793 -4.776 1.00 94.69 66 ILE A N 1
ATOM 536 C CA . ILE A 1 66 ? -12.428 7.594 -3.566 1.00 94.69 66 ILE A CA 1
ATOM 537 C C . ILE A 1 66 ? -10.990 8.116 -3.507 1.00 94.69 66 ILE A C 1
ATOM 539 O O . ILE A 1 66 ? -10.795 9.323 -3.355 1.00 94.69 66 ILE A O 1
ATOM 543 N N . LEU A 1 67 ? -9.994 7.244 -3.710 1.00 95.00 67 LEU A N 1
ATOM 544 C CA . LEU A 1 67 ? -8.584 7.650 -3.719 1.00 95.00 67 LEU A CA 1
ATOM 545 C C . LEU A 1 67 ? -8.289 8.673 -4.815 1.00 95.00 67 LEU A C 1
ATOM 547 O O . LEU A 1 67 ? -7.708 9.719 -4.542 1.00 95.00 67 LEU A O 1
ATOM 551 N N . VAL A 1 68 ? -8.726 8.410 -6.051 1.00 93.06 68 VAL A N 1
ATOM 552 C CA . VAL A 1 68 ? -8.493 9.329 -7.176 1.00 93.06 68 VAL A CA 1
ATOM 553 C C . VAL A 1 68 ? -9.143 10.690 -6.930 1.00 93.06 68 VAL A C 1
ATOM 555 O O . VAL A 1 68 ? -8.522 11.719 -7.192 1.00 93.06 68 VAL A O 1
ATOM 558 N N . ARG A 1 69 ? -10.372 10.722 -6.401 1.00 92.50 69 ARG A N 1
ATOM 559 C CA . ARG A 1 69 ? -11.061 11.978 -6.071 1.00 92.50 69 ARG A CA 1
ATOM 560 C C . ARG A 1 69 ? -10.311 12.763 -5.000 1.00 92.50 69 ARG A C 1
ATOM 562 O O . ARG A 1 69 ? -10.087 13.952 -5.199 1.00 92.50 69 ARG A O 1
ATOM 569 N N . ALA A 1 70 ? -9.899 12.114 -3.912 1.00 92.94 70 ALA A N 1
ATOM 570 C CA . ALA A 1 70 ? -9.156 12.777 -2.845 1.00 92.94 70 ALA A CA 1
ATOM 571 C C . ALA A 1 70 ? -7.802 13.311 -3.336 1.00 92.94 70 ALA A C 1
ATOM 573 O O . ALA A 1 70 ? -7.478 14.476 -3.109 1.00 92.94 70 ALA A O 1
ATOM 574 N N . PHE A 1 71 ? -7.043 12.510 -4.088 1.00 91.81 71 PHE A N 1
ATOM 575 C CA . PHE A 1 71 ? -5.762 12.943 -4.646 1.00 91.81 71 PHE A CA 1
ATOM 576 C C . PHE A 1 71 ? -5.909 14.124 -5.609 1.00 91.81 71 PHE A C 1
ATOM 578 O O . PHE A 1 71 ? -5.125 15.068 -5.535 1.00 91.81 71 PHE A O 1
ATOM 585 N N . ASN A 1 72 ? -6.942 14.136 -6.453 1.00 88.56 72 ASN A N 1
ATOM 586 C CA . ASN A 1 72 ? -7.191 15.259 -7.358 1.00 88.56 72 ASN A CA 1
ATOM 587 C C . ASN A 1 72 ? -7.536 16.555 -6.608 1.00 88.56 72 ASN A C 1
ATOM 589 O O . ASN A 1 72 ? -7.034 17.614 -6.984 1.00 88.56 72 ASN A O 1
ATOM 593 N N . THR A 1 73 ? -8.343 16.483 -5.543 1.00 87.56 73 THR A N 1
ATOM 594 C CA . THR A 1 73 ? -8.695 17.649 -4.709 1.00 87.56 73 THR A CA 1
ATOM 595 C C . THR A 1 73 ? -7.464 18.298 -4.076 1.00 87.56 73 THR A C 1
ATOM 597 O O . THR A 1 73 ? -7.379 19.521 -4.006 1.00 87.56 73 THR A O 1
ATOM 600 N N . HIS A 1 74 ? -6.484 17.490 -3.670 1.00 85.38 74 HIS A N 1
ATOM 601 C CA . HIS A 1 74 ? -5.251 17.956 -3.031 1.00 85.38 74 HIS A CA 1
ATOM 602 C C . HIS A 1 74 ? -4.085 18.162 -4.009 1.00 85.38 74 HIS A C 1
ATOM 604 O O . HIS A 1 74 ? -2.941 18.258 -3.582 1.00 85.38 74 HIS A O 1
ATOM 610 N N . GLN A 1 75 ? -4.361 18.231 -5.318 1.00 81.31 75 GLN A N 1
ATOM 611 C CA . GLN A 1 75 ? -3.351 18.418 -6.373 1.00 81.31 75 GLN A CA 1
ATOM 612 C C . GLN A 1 75 ? -2.268 17.325 -6.409 1.00 81.31 75 GLN A C 1
ATOM 614 O O . GLN A 1 75 ? -1.248 17.471 -7.077 1.00 81.31 75 GLN A O 1
ATOM 619 N N . LEU A 1 76 ? -2.531 16.174 -5.790 1.00 75.88 76 LEU A N 1
ATOM 620 C CA . LEU A 1 76 ? -1.685 14.985 -5.826 1.00 75.88 76 LEU A CA 1
ATOM 621 C C . LEU A 1 76 ? -1.973 14.164 -7.088 1.00 75.88 76 LEU A C 1
ATOM 623 O O . LEU A 1 76 ? -2.174 12.947 -7.044 1.00 75.88 76 LEU A O 1
ATOM 627 N N . GLN A 1 77 ? -2.025 14.826 -8.240 1.00 69.88 77 GLN A N 1
ATOM 628 C CA . GLN A 1 77 ? -2.311 14.164 -9.510 1.00 69.88 77 GLN A CA 1
ATOM 629 C C . GLN A 1 77 ? -1.184 13.183 -9.872 1.00 69.88 77 GLN A C 1
ATOM 631 O O . GLN A 1 77 ? -0.051 13.286 -9.395 1.00 69.88 77 GLN A O 1
ATOM 636 N N . PHE A 1 78 ? -1.508 12.167 -10.670 1.00 66.94 78 PHE A N 1
ATOM 637 C CA . PHE A 1 78 ? -0.513 11.216 -11.171 1.00 66.94 78 PHE A CA 1
ATOM 638 C C . PHE A 1 78 ? 0.478 11.941 -12.096 1.00 66.94 78 PHE A C 1
ATOM 640 O O . PHE A 1 78 ? 0.054 12.741 -12.927 1.00 66.94 78 PHE A O 1
ATOM 647 N N . GLY A 1 79 ? 1.775 11.653 -11.969 1.00 57.97 79 GLY A N 1
ATOM 648 C CA . GLY A 1 79 ? 2.811 12.203 -12.854 1.00 57.97 79 GLY A CA 1
ATOM 649 C C . GLY A 1 79 ? 3.212 13.664 -12.601 1.00 57.97 79 GLY A C 1
ATOM 650 O O . GLY A 1 79 ? 3.973 14.213 -13.393 1.00 57.97 79 GLY A O 1
ATOM 651 N N . VAL A 1 80 ? 2.726 14.300 -11.527 1.00 59.28 80 VAL A N 1
ATOM 652 C CA . VAL A 1 80 ? 3.246 15.598 -11.067 1.00 59.28 80 VAL A CA 1
ATOM 653 C C . VAL A 1 80 ? 4.384 15.337 -10.080 1.00 59.28 80 VAL A C 1
ATOM 655 O O . VAL A 1 80 ? 4.151 14.790 -9.000 1.00 59.28 80 VAL A O 1
ATOM 658 N N . ASP A 1 81 ? 5.605 15.720 -10.464 1.00 54.56 81 ASP A N 1
ATOM 659 C CA . ASP A 1 81 ? 6.824 15.601 -9.651 1.00 54.56 81 ASP A CA 1
ATOM 660 C C . ASP A 1 81 ? 6.813 16.610 -8.488 1.00 54.56 81 ASP A C 1
ATOM 662 O O . ASP A 1 81 ? 7.516 17.620 -8.487 1.00 54.56 81 ASP A O 1
ATOM 666 N N . THR A 1 82 ? 6.007 16.342 -7.463 1.00 61.34 82 THR A N 1
ATOM 667 C CA . THR A 1 82 ? 6.276 16.846 -6.113 1.00 61.34 82 THR A CA 1
ATOM 668 C C . THR A 1 82 ? 7.064 15.773 -5.381 1.00 61.34 82 THR A C 1
ATOM 670 O O . THR A 1 82 ? 6.557 14.671 -5.181 1.00 61.34 82 THR A O 1
ATOM 673 N N . SER A 1 83 ? 8.307 16.069 -5.000 1.00 80.06 83 SER A N 1
ATOM 674 C CA . SER A 1 83 ? 9.183 15.084 -4.352 1.00 80.06 83 SER A CA 1
ATOM 675 C C . SER A 1 83 ? 8.680 14.659 -2.972 1.00 80.06 83 SER A C 1
ATOM 677 O O . SER A 1 83 ? 8.941 13.538 -2.548 1.00 80.06 83 SER A O 1
ATOM 679 N N . LYS A 1 84 ? 7.951 15.533 -2.270 1.00 90.12 84 LYS A N 1
ATOM 680 C CA . LYS A 1 84 ? 7.463 15.286 -0.914 1.00 90.12 84 LYS A CA 1
ATOM 681 C C . LYS A 1 84 ? 6.073 15.869 -0.679 1.00 90.12 84 LYS A C 1
ATOM 683 O O . LYS A 1 84 ? 5.675 16.821 -1.349 1.00 90.12 84 LYS A O 1
ATOM 688 N N . ILE A 1 85 ? 5.361 15.301 0.288 1.00 92.19 85 ILE A N 1
ATOM 689 C CA . ILE A 1 85 ? 4.121 15.824 0.864 1.00 92.19 85 ILE A CA 1
ATOM 690 C C . ILE A 1 85 ? 4.313 15.983 2.373 1.00 92.19 85 ILE A C 1
ATOM 692 O O . ILE A 1 85 ? 4.801 15.064 3.031 1.00 92.19 85 ILE A O 1
ATOM 696 N N . SER A 1 86 ? 3.937 17.143 2.914 1.00 93.81 86 SER A N 1
ATOM 697 C CA . SER A 1 86 ? 4.056 17.390 4.352 1.00 93.81 86 SER A CA 1
ATOM 698 C C . SER A 1 86 ? 3.150 16.461 5.158 1.00 93.81 86 SER A C 1
ATOM 700 O O . SER A 1 86 ? 2.103 16.036 4.658 1.00 93.81 86 SER A O 1
ATOM 702 N N . TYR A 1 87 ? 3.513 16.165 6.409 1.00 94.62 87 TYR A N 1
ATOM 703 C CA . TYR A 1 87 ? 2.664 15.358 7.296 1.00 94.62 87 TYR A CA 1
ATOM 704 C C . TYR A 1 87 ? 1.238 15.924 7.392 1.00 94.62 87 TYR A C 1
ATOM 706 O O . TYR A 1 87 ? 0.257 15.190 7.272 1.00 94.62 87 TYR A O 1
ATOM 714 N N . GLU A 1 88 ? 1.112 17.249 7.498 1.00 94.62 88 GLU A N 1
ATOM 715 C CA . GLU A 1 88 ? -0.189 17.915 7.584 1.00 94.62 88 GLU A CA 1
ATOM 716 C C . GLU A 1 88 ? -0.991 17.855 6.285 1.00 94.62 88 GLU A C 1
ATOM 718 O O . GLU A 1 88 ? -2.216 17.721 6.307 1.00 94.62 88 GLU A O 1
ATOM 723 N N . ASP A 1 89 ? -0.337 17.928 5.128 1.00 93.81 89 ASP A N 1
ATOM 724 C CA . ASP A 1 89 ? -1.039 17.773 3.855 1.00 93.81 89 ASP A CA 1
ATOM 725 C C . ASP A 1 89 ? -1.436 16.314 3.608 1.00 93.81 89 ASP A C 1
ATOM 727 O O . ASP A 1 89 ? -2.539 16.061 3.118 1.00 93.81 89 ASP A O 1
ATOM 731 N N . ALA A 1 90 ? -0.608 15.350 4.024 1.00 95.81 90 ALA A N 1
ATOM 732 C CA . ALA A 1 90 ? -0.966 13.935 4.035 1.00 95.81 90 ALA A CA 1
ATOM 733 C C . ALA A 1 90 ? -2.189 13.688 4.933 1.00 95.81 90 ALA A C 1
ATOM 735 O O . ALA A 1 90 ? -3.144 13.031 4.508 1.00 95.81 90 ALA A O 1
ATOM 736 N N . ARG A 1 91 ? -2.224 14.299 6.125 1.00 96.19 91 ARG A N 1
ATOM 737 C CA . ARG A 1 91 ? -3.381 14.271 7.027 1.00 96.19 91 ARG A CA 1
ATOM 738 C C . ARG A 1 91 ? -4.636 14.834 6.363 1.00 96.19 91 ARG A C 1
ATOM 740 O O . ARG A 1 91 ? -5.670 14.168 6.365 1.00 96.19 91 ARG A O 1
ATOM 747 N N . LYS A 1 92 ? -4.560 16.003 5.716 1.00 95.12 92 LYS A N 1
ATOM 748 C CA . LYS A 1 92 ? -5.696 16.591 4.973 1.00 95.12 92 LYS A CA 1
ATOM 749 C C . LYS A 1 92 ? -6.217 15.669 3.868 1.00 95.12 92 LYS A C 1
ATOM 751 O O . LYS A 1 92 ? -7.427 15.561 3.687 1.00 95.12 92 LYS A O 1
ATOM 756 N N . VAL A 1 93 ? -5.327 14.979 3.155 1.00 95.75 93 VAL A N 1
ATOM 757 C CA . VAL A 1 93 ? -5.717 14.014 2.115 1.00 95.75 93 VAL A CA 1
ATOM 758 C C . VAL A 1 93 ? -6.474 12.837 2.721 1.00 95.75 93 VAL A C 1
ATOM 760 O O . VAL A 1 93 ? -7.495 12.424 2.171 1.00 95.75 93 VAL A O 1
ATOM 763 N N . LEU A 1 94 ? -6.016 12.312 3.862 1.00 95.94 94 LEU A N 1
ATOM 764 C CA . LEU A 1 94 ? -6.739 11.262 4.578 1.00 95.94 94 LEU A CA 1
ATOM 765 C C . LEU A 1 94 ? -8.100 11.761 5.069 1.00 95.94 94 LEU A C 1
ATOM 767 O O . LEU A 1 94 ? -9.090 11.067 4.853 1.00 95.94 94 LEU A O 1
ATOM 771 N N . ILE A 1 95 ? -8.186 12.973 5.627 1.00 94.00 95 ILE A N 1
ATOM 772 C CA . ILE A 1 95 ? -9.467 13.600 5.993 1.00 94.00 95 ILE A CA 1
ATOM 773 C C . ILE A 1 95 ? -10.413 13.611 4.787 1.00 94.00 95 ILE A C 1
ATOM 775 O O . ILE A 1 95 ? -11.549 13.158 4.904 1.00 94.00 95 ILE A O 1
ATOM 779 N N . ALA A 1 96 ? -9.947 14.036 3.609 1.00 94.06 96 ALA A N 1
ATOM 780 C CA . ALA A 1 96 ? -10.764 14.028 2.398 1.00 94.06 96 ALA A CA 1
ATOM 781 C C . ALA A 1 96 ? -11.205 12.610 1.985 1.00 94.06 96 ALA A C 1
ATOM 783 O O . ALA A 1 96 ? -12.358 12.418 1.599 1.00 94.06 96 ALA A O 1
ATOM 784 N N . ILE A 1 97 ? -10.331 11.602 2.097 1.00 94.75 97 ILE A N 1
ATOM 785 C CA . ILE A 1 97 ? -10.683 10.193 1.846 1.00 94.75 97 ILE A CA 1
ATOM 786 C C . ILE A 1 97 ? -11.793 9.742 2.800 1.00 94.75 97 ILE A C 1
ATOM 788 O O . ILE A 1 97 ? -12.807 9.206 2.346 1.00 94.75 97 ILE A O 1
ATOM 792 N N . TYR A 1 98 ? -11.631 9.970 4.105 1.00 93.06 98 TYR A N 1
ATOM 793 C CA . TYR A 1 98 ? -12.596 9.519 5.105 1.00 93.06 98 TYR A CA 1
ATOM 794 C C . TYR A 1 98 ? -13.909 10.300 5.049 1.00 93.06 98 TYR A C 1
ATOM 796 O O . TYR A 1 98 ? -14.964 9.700 5.223 1.00 93.06 98 TYR A O 1
ATOM 804 N N . GLN A 1 99 ? -13.893 11.585 4.692 1.00 91.50 99 GLN A N 1
ATOM 805 C CA . GLN A 1 99 ? -15.108 12.366 4.435 1.00 91.50 99 GLN A CA 1
ATOM 806 C C . GLN A 1 99 ? -15.911 11.839 3.237 1.00 91.50 99 GLN A C 1
ATOM 808 O O . GLN A 1 99 ? -17.140 11.884 3.243 1.00 91.50 99 GLN A O 1
ATOM 813 N N . LEU A 1 100 ? -15.245 11.297 2.212 1.00 90.75 100 LEU A N 1
ATOM 814 C CA . LEU A 1 100 ? -15.929 10.689 1.066 1.00 90.75 100 LEU A CA 1
ATOM 815 C C . LEU A 1 100 ? -16.655 9.382 1.430 1.00 90.75 100 LEU A C 1
ATOM 817 O O . LEU A 1 100 ? -17.610 9.024 0.740 1.00 90.75 100 LEU A O 1
ATOM 821 N N . ILE A 1 101 ? -16.244 8.697 2.505 1.00 88.75 101 ILE A N 1
ATOM 822 C CA . ILE A 1 101 ? -16.885 7.462 2.996 1.00 88.75 101 ILE A CA 1
ATOM 823 C C . ILE A 1 101 ? -17.719 7.652 4.274 1.00 88.75 101 ILE A C 1
ATOM 825 O O . ILE A 1 101 ? -18.482 6.757 4.637 1.00 88.75 101 ILE A O 1
ATOM 829 N N . SER A 1 102 ? -17.617 8.802 4.949 1.00 78.00 102 SER A N 1
ATOM 830 C CA . SER A 1 102 ? -18.215 9.040 6.273 1.00 78.00 102 SER A CA 1
ATOM 831 C C . SER A 1 102 ? -19.735 9.172 6.263 1.00 78.00 102 SER A C 1
ATOM 833 O O . SER A 1 102 ? -20.352 8.991 7.310 1.00 78.00 102 SER A O 1
ATOM 835 N N . SER A 1 103 ? -20.348 9.425 5.100 1.00 62.28 103 SER A N 1
ATOM 836 C CA . SER A 1 103 ? -21.784 9.727 4.960 1.00 62.28 103 SER A CA 1
ATOM 837 C C . SER A 1 103 ? -22.756 8.685 5.550 1.00 62.28 103 SER A C 1
ATOM 839 O O . SER A 1 103 ? -23.940 8.991 5.665 1.00 62.28 103 SER A O 1
ATOM 841 N N . TYR A 1 104 ? -22.286 7.507 5.991 1.00 53.91 104 TYR A N 1
ATOM 842 C CA . TYR A 1 104 ? -23.124 6.479 6.621 1.00 53.91 104 TYR A CA 1
ATOM 843 C C . TYR A 1 104 ? -22.552 5.773 7.876 1.00 53.91 104 TYR A C 1
ATOM 845 O O . TYR A 1 104 ? -23.274 4.948 8.437 1.00 53.91 104 TYR A O 1
ATOM 853 N N . HIS A 1 105 ? -21.309 6.020 8.343 1.00 56.19 105 HIS A N 1
ATOM 854 C CA . HIS A 1 105 ? -20.621 4.980 9.148 1.00 56.19 105 HIS A CA 1
ATOM 855 C C . HIS A 1 105 ? -19.822 5.335 10.423 1.00 56.19 105 HIS A C 1
ATOM 857 O O . HIS A 1 105 ? -19.536 4.390 11.163 1.00 56.19 105 HIS A O 1
ATOM 863 N N . PHE A 1 106 ? -19.457 6.583 10.750 1.00 68.12 106 PHE A N 1
ATOM 864 C CA . PHE A 1 106 ? -18.721 6.866 12.008 1.00 68.12 106 PHE A CA 1
ATOM 865 C C . PHE A 1 106 ? -18.714 8.355 12.410 1.00 68.12 106 PHE A C 1
ATOM 867 O O . PHE A 1 106 ? -18.792 9.228 11.550 1.00 68.12 106 PHE A O 1
ATOM 874 N N . ASN A 1 107 ? -18.619 8.627 13.721 1.00 75.06 107 ASN A N 1
ATOM 875 C CA . ASN A 1 107 ? -18.548 9.976 14.305 1.00 75.06 107 ASN A CA 1
ATOM 876 C C . ASN A 1 107 ? -17.153 10.609 14.101 1.00 75.06 107 ASN A C 1
ATOM 878 O O . ASN A 1 107 ? -16.170 9.898 13.906 1.00 75.06 107 ASN A O 1
ATOM 882 N N . GLU A 1 108 ? -17.059 11.940 14.203 1.00 76.19 108 GLU A N 1
ATOM 883 C CA . GLU A 1 108 ? -15.840 12.722 13.920 1.00 76.19 108 GLU A CA 1
ATOM 884 C C . GLU A 1 108 ? -14.617 12.304 14.758 1.00 76.19 108 GLU A C 1
ATOM 886 O O . GLU A 1 108 ? -13.550 12.080 14.199 1.00 76.19 108 GLU A O 1
ATOM 891 N N . SER A 1 109 ? -14.782 12.079 16.066 1.00 79.19 109 SER A N 1
ATOM 892 C CA . SER A 1 109 ? -13.691 11.614 16.945 1.00 79.19 109 SER A CA 1
ATOM 893 C C . SER A 1 109 ? -13.122 10.250 16.523 1.00 79.19 109 SER A C 1
ATOM 895 O O . SER A 1 109 ? -11.912 10.054 16.526 1.00 79.19 109 SER A O 1
ATOM 897 N N . THR A 1 110 ? -13.974 9.320 16.079 1.00 85.00 110 THR A N 1
ATOM 898 C CA . THR A 1 110 ? -13.521 8.015 15.567 1.00 85.00 110 THR A CA 1
ATOM 899 C C . THR A 1 110 ? -12.766 8.160 14.247 1.00 85.00 110 THR A C 1
ATOM 901 O O . THR A 1 110 ? -11.852 7.389 13.967 1.00 85.00 110 THR A O 1
ATOM 904 N N . MET A 1 111 ? -13.154 9.127 13.413 1.00 88.44 111 MET A N 1
ATOM 905 C CA . MET A 1 111 ? -12.461 9.405 12.158 1.00 88.44 111 MET A CA 1
ATOM 906 C C . MET A 1 111 ? -11.042 9.916 12.415 1.00 88.44 111 MET A C 1
ATOM 908 O O . MET A 1 111 ? -10.116 9.443 11.762 1.00 88.44 111 MET A O 1
ATOM 912 N N . ASP A 1 112 ? -10.876 10.836 13.364 1.00 90.50 112 ASP A N 1
ATOM 913 C CA . ASP A 1 112 ? -9.564 11.374 13.727 1.00 90.50 112 ASP A CA 1
ATOM 914 C C . ASP A 1 112 ? -8.620 10.275 14.242 1.00 90.50 112 ASP A C 1
ATOM 916 O O . ASP A 1 112 ? -7.520 10.105 13.719 1.00 90.50 112 ASP A O 1
ATOM 920 N N . GLU A 1 113 ? -9.113 9.419 15.142 1.00 91.25 113 GLU A N 1
ATOM 921 C CA . GLU A 1 113 ? -8.355 8.281 15.678 1.00 91.25 113 GLU A CA 1
ATOM 922 C C . GLU A 1 113 ? -7.893 7.312 14.573 1.00 91.25 113 GLU A C 1
ATOM 924 O O . GLU A 1 113 ? -6.750 6.843 14.567 1.00 91.25 113 GLU A O 1
ATOM 929 N N . ILE A 1 114 ? -8.756 7.037 13.585 1.00 93.56 114 ILE A N 1
ATOM 930 C CA . ILE A 1 114 ? -8.412 6.213 12.417 1.00 93.56 114 ILE A CA 1
ATOM 931 C C . ILE A 1 114 ? -7.335 6.888 11.557 1.00 93.56 114 ILE A C 1
ATOM 933 O O . ILE A 1 114 ? -6.430 6.203 11.070 1.00 93.56 114 ILE A O 1
ATOM 937 N N . ILE A 1 115 ? -7.434 8.201 11.342 1.00 95.06 115 ILE A N 1
ATOM 938 C CA . ILE A 1 115 ? -6.493 8.966 10.516 1.00 95.06 115 ILE A CA 1
ATOM 939 C C . ILE A 1 115 ? -5.110 8.984 11.163 1.00 95.06 115 ILE A C 1
ATOM 941 O O . ILE A 1 115 ? -4.140 8.626 10.495 1.00 95.06 115 ILE A O 1
ATOM 945 N N . GLU A 1 116 ? -5.019 9.308 12.452 1.00 94.56 116 GLU A N 1
ATOM 946 C CA . GLU A 1 116 ? -3.745 9.336 13.178 1.00 94.56 116 GLU A CA 1
ATOM 947 C C . GLU A 1 116 ? -3.120 7.942 13.286 1.00 94.56 116 GLU A C 1
ATOM 949 O O . GLU A 1 116 ? -1.913 7.772 13.093 1.00 94.56 116 GLU A O 1
ATOM 954 N N . THR A 1 117 ? -3.942 6.909 13.498 1.00 95.88 117 THR A N 1
ATOM 955 C CA . THR A 1 117 ? -3.464 5.519 13.492 1.00 95.88 117 THR A CA 1
ATOM 956 C C . THR A 1 117 ? -2.925 5.119 12.115 1.00 95.88 117 THR A C 1
ATOM 958 O O . THR A 1 117 ? -1.889 4.456 12.027 1.00 95.88 117 THR A O 1
ATOM 961 N N . LEU A 1 118 ? -3.591 5.526 11.026 1.00 97.06 118 LEU A N 1
ATOM 962 C CA . LEU A 1 118 ? -3.120 5.261 9.666 1.00 97.06 118 LEU A CA 1
ATOM 963 C C . LEU A 1 118 ? -1.827 6.026 9.353 1.00 97.06 118 LEU A C 1
ATOM 965 O O . LEU A 1 118 ? -0.917 5.429 8.785 1.00 97.06 118 LEU A O 1
ATOM 969 N N . LEU A 1 119 ? -1.715 7.304 9.729 1.00 97.00 119 LEU A N 1
ATOM 970 C CA . LEU A 1 119 ? -0.488 8.087 9.533 1.00 97.00 119 LEU A CA 1
ATOM 971 C C . LEU A 1 119 ? 0.692 7.454 10.260 1.00 97.00 119 LEU A C 1
ATOM 973 O O . LEU A 1 119 ? 1.719 7.201 9.633 1.00 97.00 119 LEU A O 1
ATOM 977 N N . ARG A 1 120 ? 0.516 7.108 11.540 1.00 95.69 120 ARG A N 1
ATOM 978 C CA . ARG A 1 120 ? 1.537 6.403 12.324 1.00 95.69 120 ARG A CA 1
ATOM 979 C C . ARG A 1 120 ? 1.966 5.105 11.647 1.00 95.69 120 ARG A C 1
ATOM 981 O O . ARG A 1 120 ? 3.157 4.872 11.465 1.00 95.69 120 ARG A O 1
ATOM 988 N N . PHE A 1 121 ? 1.003 4.288 11.229 1.00 96.19 121 PHE A N 1
ATOM 989 C CA . PHE A 1 121 ? 1.287 3.027 10.552 1.00 96.19 121 PHE A CA 1
ATOM 990 C C . PHE A 1 121 ? 2.067 3.234 9.239 1.00 96.19 121 PHE A C 1
ATOM 992 O O . PHE A 1 121 ? 3.012 2.499 8.955 1.00 96.19 121 PHE A O 1
ATOM 999 N N . LEU A 1 122 ? 1.731 4.263 8.450 1.00 97.31 122 LEU A N 1
ATOM 1000 C CA . LEU A 1 122 ? 2.480 4.615 7.239 1.00 97.31 122 LEU A CA 1
ATOM 1001 C C . LEU A 1 122 ? 3.904 5.103 7.555 1.00 97.31 122 LEU A C 1
ATOM 1003 O O . LEU A 1 122 ? 4.831 4.704 6.848 1.00 97.31 122 LEU A O 1
ATOM 1007 N N . CYS A 1 123 ? 4.095 5.913 8.604 1.00 96.31 123 CYS A N 1
ATOM 1008 C CA . CYS A 1 123 ? 5.422 6.339 9.063 1.00 96.31 123 CYS A CA 1
ATOM 1009 C C . CYS A 1 123 ? 6.303 5.133 9.423 1.00 96.31 123 CYS A C 1
ATOM 1011 O O . CYS A 1 123 ? 7.446 5.042 8.976 1.00 96.31 123 CYS A O 1
ATOM 1013 N N . GLU A 1 124 ? 5.754 4.160 10.154 1.00 95.06 124 GLU A N 1
ATOM 1014 C CA . GLU A 1 124 ? 6.476 2.949 10.560 1.00 95.06 124 GLU A CA 1
ATOM 1015 C C . GLU A 1 124 ? 6.862 2.053 9.385 1.00 95.06 124 GLU A C 1
ATOM 1017 O O . GLU A 1 124 ? 7.988 1.556 9.345 1.00 95.06 124 GLU A O 1
ATOM 1022 N N . ILE A 1 125 ? 5.957 1.864 8.415 1.00 95.25 125 ILE A N 1
ATOM 1023 C CA . ILE A 1 125 ? 6.261 1.133 7.176 1.00 95.25 125 ILE A CA 1
ATOM 1024 C C . ILE A 1 125 ? 7.402 1.824 6.433 1.00 95.25 125 ILE A C 1
ATOM 1026 O O . ILE A 1 125 ? 8.299 1.168 5.909 1.00 95.25 125 ILE A O 1
ATOM 1030 N N . LEU A 1 126 ? 7.360 3.153 6.342 1.00 95.31 126 LEU A N 1
ATOM 1031 C CA . LEU A 1 126 ? 8.338 3.914 5.576 1.00 95.31 126 LEU A CA 1
ATOM 1032 C C . LEU A 1 126 ? 9.662 4.126 6.312 1.00 95.31 126 LEU A C 1
ATOM 1034 O O . LEU A 1 126 ? 10.642 4.438 5.632 1.00 95.31 126 LEU A O 1
ATOM 1038 N N . HIS A 1 127 ? 9.699 3.856 7.620 1.00 94.38 127 HIS A N 1
ATOM 1039 C CA . HIS A 1 127 ? 10.808 4.135 8.533 1.00 94.38 127 HIS A CA 1
ATOM 1040 C C . HIS A 1 127 ? 11.154 5.630 8.607 1.00 94.38 127 HIS A C 1
ATOM 1042 O O . HIS A 1 127 ? 12.326 5.996 8.567 1.00 94.38 127 HIS A O 1
ATOM 1048 N N . ILE A 1 128 ? 10.126 6.477 8.691 1.00 95.00 128 ILE A N 1
ATOM 1049 C CA . ILE A 1 128 ? 10.250 7.931 8.883 1.00 95.00 128 ILE A CA 1
ATOM 1050 C C . ILE A 1 128 ? 9.708 8.335 10.255 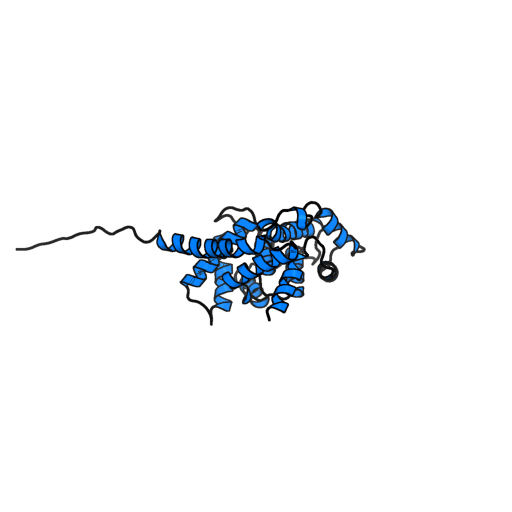1.00 95.00 128 ILE A C 1
ATOM 1052 O O . ILE A 1 128 ? 8.902 7.609 10.848 1.00 95.00 128 ILE A O 1
ATOM 1056 N N . GLU A 1 129 ? 10.138 9.486 10.765 1.00 93.94 129 GLU A N 1
ATOM 1057 C CA . GLU A 1 129 ? 9.645 9.998 12.045 1.00 93.94 129 GLU A CA 1
ATOM 1058 C C . GLU A 1 129 ? 8.205 10.532 11.931 1.00 93.94 129 GLU A C 1
ATOM 1060 O O . GLU A 1 129 ? 7.722 10.909 10.860 1.00 93.94 129 GLU A O 1
ATOM 1065 N N . ILE A 1 130 ? 7.484 10.571 13.056 1.00 91.19 130 ILE A N 1
ATOM 1066 C CA . ILE A 1 130 ? 6.170 11.228 13.111 1.00 91.19 130 ILE A CA 1
ATOM 1067 C C . ILE A 1 130 ? 6.376 12.721 12.830 1.00 91.19 130 ILE A C 1
ATOM 1069 O O . ILE A 1 130 ? 7.296 13.329 13.375 1.00 91.19 130 ILE A O 1
ATOM 1073 N N . ASN A 1 131 ? 5.496 13.314 12.022 1.00 91.75 131 ASN A N 1
ATOM 1074 C CA . ASN A 1 131 ? 5.599 14.679 11.492 1.00 91.75 131 ASN A CA 1
ATOM 1075 C C . ASN A 1 131 ? 6.677 14.891 10.415 1.00 91.75 131 ASN A C 1
ATOM 1077 O O . ASN A 1 131 ? 6.822 16.017 9.937 1.00 91.75 131 ASN A O 1
ATOM 1081 N N . GLU A 1 132 ? 7.404 13.850 9.996 1.00 94.38 132 GLU A N 1
ATOM 1082 C CA . GLU A 1 132 ? 8.285 13.929 8.828 1.00 94.38 132 GLU A CA 1
ATOM 1083 C C . GLU A 1 132 ? 7.474 13.900 7.519 1.00 94.38 132 GLU A C 1
ATOM 1085 O O . GLU A 1 132 ? 6.428 13.254 7.414 1.00 94.38 132 GLU A O 1
ATOM 1090 N N . ASP A 1 133 ? 7.968 14.607 6.503 1.00 94.38 133 ASP A N 1
ATOM 1091 C CA . ASP A 1 133 ? 7.381 14.624 5.167 1.00 94.38 133 ASP A CA 1
ATOM 1092 C C . ASP A 1 133 ? 7.481 13.253 4.480 1.00 94.38 133 ASP A C 1
ATOM 1094 O O . ASP A 1 133 ? 8.548 12.634 4.415 1.00 94.38 133 ASP A O 1
ATOM 1098 N N . PHE A 1 134 ? 6.391 12.827 3.846 1.00 94.38 134 PHE A N 1
ATOM 1099 C CA . PHE A 1 134 ? 6.345 11.590 3.076 1.00 94.38 134 PHE A CA 1
ATOM 1100 C C . PHE A 1 134 ? 6.877 11.799 1.657 1.00 94.38 134 PHE A C 1
ATOM 1102 O O . PHE A 1 134 ? 6.646 12.838 1.035 1.00 94.38 134 PHE A O 1
ATOM 1109 N N . ASP A 1 135 ? 7.490 10.761 1.084 1.00 92.31 135 ASP A N 1
ATOM 1110 C CA . ASP A 1 135 ? 7.607 10.673 -0.372 1.00 92.31 135 ASP A CA 1
ATOM 1111 C C . ASP A 1 135 ? 6.205 10.546 -0.988 1.00 92.31 135 ASP A C 1
ATOM 1113 O O . ASP A 1 135 ? 5.375 9.728 -0.572 1.00 92.31 135 ASP A O 1
ATOM 1117 N N . HIS A 1 136 ? 5.936 11.380 -1.988 1.00 90.12 136 HIS A N 1
ATOM 1118 C CA . HIS A 1 136 ? 4.616 11.500 -2.594 1.00 90.12 136 HIS A CA 1
ATOM 1119 C C . HIS A 1 136 ? 4.155 10.206 -3.283 1.00 90.12 136 HIS A C 1
ATOM 1121 O O . HIS A 1 136 ? 2.982 9.827 -3.182 1.00 90.12 136 HIS A O 1
ATOM 1127 N N . ASN A 1 137 ? 5.070 9.502 -3.955 1.00 90.50 137 ASN A N 1
ATOM 1128 C CA . ASN A 1 137 ? 4.763 8.244 -4.626 1.00 90.50 137 ASN A CA 1
ATOM 1129 C C . ASN A 1 137 ? 4.558 7.134 -3.600 1.00 90.50 137 ASN A C 1
ATOM 1131 O O . ASN A 1 137 ? 3.580 6.392 -3.697 1.00 90.50 137 ASN A O 1
ATOM 1135 N N . ALA A 1 138 ? 5.423 7.055 -2.590 1.00 93.88 138 ALA A N 1
ATOM 1136 C CA . ALA A 1 138 ? 5.322 6.070 -1.526 1.00 93.88 138 ALA A CA 1
ATOM 1137 C C . ALA A 1 138 ? 3.989 6.178 -0.776 1.00 93.88 138 ALA A C 1
ATOM 1139 O O . ALA A 1 138 ? 3.300 5.168 -0.611 1.00 93.88 138 ALA A O 1
ATOM 1140 N N . PHE A 1 139 ? 3.565 7.396 -0.422 1.00 95.31 139 PHE A N 1
ATOM 1141 C CA . PHE A 1 139 ? 2.271 7.643 0.217 1.00 95.31 139 PHE A CA 1
ATOM 1142 C C . PHE A 1 139 ? 1.102 7.099 -0.625 1.00 95.31 139 PHE A C 1
ATOM 1144 O O . PHE A 1 139 ? 0.274 6.325 -0.137 1.00 95.31 139 PHE A O 1
ATOM 1151 N N . LYS A 1 140 ? 1.065 7.415 -1.926 1.00 94.00 140 LYS A N 1
ATOM 1152 C CA . LYS A 1 140 ? 0.013 6.925 -2.835 1.00 94.00 140 LYS A CA 1
ATOM 1153 C C . LYS A 1 140 ? 0.063 5.416 -3.044 1.00 94.00 140 LYS A C 1
ATOM 1155 O O . LYS A 1 140 ? -0.988 4.774 -3.054 1.00 94.00 140 LYS A O 1
ATOM 1160 N N . ILE A 1 141 ? 1.255 4.850 -3.243 1.00 95.56 141 ILE A N 1
ATOM 1161 C CA . ILE A 1 141 ? 1.454 3.412 -3.462 1.00 95.56 141 ILE A CA 1
ATOM 1162 C C . ILE A 1 141 ? 0.928 2.634 -2.257 1.00 95.56 141 ILE A C 1
ATOM 1164 O O . ILE A 1 141 ? 0.144 1.702 -2.440 1.00 95.56 141 ILE A O 1
ATOM 1168 N N . LEU A 1 142 ? 1.286 3.041 -1.036 1.00 97.38 142 LEU A N 1
ATOM 1169 C CA . LEU A 1 142 ? 0.832 2.376 0.184 1.00 97.38 142 LEU A CA 1
ATOM 1170 C C . LEU A 1 142 ? -0.683 2.498 0.378 1.00 97.38 142 LEU A C 1
ATOM 1172 O O . LEU A 1 142 ? -1.339 1.494 0.665 1.00 97.38 142 LEU A O 1
ATOM 1176 N N . LEU A 1 143 ? -1.273 3.672 0.133 1.00 97.31 143 LEU A N 1
ATOM 1177 C CA . LEU A 1 143 ? -2.729 3.834 0.205 1.00 97.31 143 LEU A CA 1
ATOM 1178 C C . LEU A 1 143 ? -3.463 2.967 -0.824 1.00 97.31 143 LEU A C 1
ATOM 1180 O O . LEU A 1 143 ? -4.422 2.278 -0.473 1.00 97.31 143 LEU A O 1
ATOM 1184 N N . PHE A 1 144 ? -2.995 2.909 -2.074 1.00 96.94 144 PHE A N 1
ATOM 1185 C CA . PHE A 1 144 ? -3.568 1.996 -3.067 1.00 96.94 144 PHE A CA 1
ATOM 1186 C C . PHE A 1 144 ? -3.381 0.529 -2.669 1.00 96.94 144 PHE A C 1
ATOM 1188 O O . PHE A 1 144 ? -4.324 -0.260 -2.793 1.00 96.94 144 PHE A O 1
ATOM 1195 N N . ALA A 1 145 ? -2.211 0.152 -2.151 1.00 97.38 145 ALA A N 1
ATOM 1196 C CA . ALA A 1 145 ? -1.938 -1.201 -1.684 1.00 97.38 145 ALA A CA 1
ATOM 1197 C C . ALA A 1 145 ? -2.904 -1.625 -0.568 1.00 97.38 145 ALA A C 1
ATOM 1199 O O . ALA A 1 145 ? -3.465 -2.722 -0.644 1.00 97.38 145 ALA A O 1
ATOM 1200 N N . LEU A 1 146 ? -3.186 -0.737 0.388 1.00 97.38 146 LEU A N 1
ATOM 1201 C CA . LEU A 1 146 ? -4.077 -0.990 1.522 1.00 97.38 146 LEU A CA 1
ATOM 1202 C C . LEU A 1 146 ? -5.572 -0.793 1.212 1.00 97.38 146 LEU A C 1
ATOM 1204 O O . LEU A 1 146 ? -6.409 -1.287 1.958 1.00 97.38 146 LEU A O 1
ATOM 1208 N N . SER A 1 147 ? -5.939 -0.126 0.119 1.00 96.75 147 SER A N 1
ATOM 1209 C CA . SER A 1 147 ? -7.344 0.120 -0.257 1.00 96.75 147 SER A CA 1
ATOM 1210 C C . SER A 1 147 ? -8.130 -1.139 -0.660 1.00 96.75 147 SER A C 1
ATOM 1212 O O . SER A 1 147 ? -7.562 -2.217 -0.865 1.00 96.75 147 SER A O 1
ATOM 1214 N N . ASN A 1 148 ? -9.439 -0.987 -0.865 1.00 95.69 148 ASN A N 1
ATOM 1215 C CA . ASN A 1 148 ? -10.330 -1.985 -1.461 1.00 95.69 148 ASN A CA 1
ATOM 1216 C C . ASN A 1 148 ? -10.461 -1.856 -2.998 1.00 95.69 148 ASN A C 1
ATOM 1218 O O . ASN A 1 148 ? -11.363 -2.438 -3.597 1.00 95.69 148 ASN A O 1
ATOM 1222 N N . ALA A 1 149 ? -9.581 -1.094 -3.662 1.00 96.69 149 ALA A N 1
ATOM 1223 C CA . ALA A 1 149 ? -9.525 -1.044 -5.127 1.00 96.69 149 ALA A CA 1
ATOM 1224 C C . ALA A 1 149 ? -9.257 -2.436 -5.724 1.00 96.69 149 ALA A C 1
ATOM 1226 O O . ALA A 1 149 ? -8.561 -3.249 -5.112 1.00 96.69 149 ALA A O 1
ATOM 1227 N N . LYS A 1 150 ? -9.748 -2.720 -6.934 1.00 95.94 150 LYS A N 1
ATOM 1228 C CA . LYS A 1 150 ? -9.531 -4.025 -7.580 1.00 95.94 150 LYS A CA 1
ATOM 1229 C C . LYS A 1 150 ? -8.065 -4.208 -7.953 1.00 95.94 150 LYS A C 1
ATOM 1231 O O . LYS A 1 150 ? -7.362 -3.251 -8.271 1.00 95.94 150 LYS A O 1
ATOM 1236 N N . LEU A 1 151 ? -7.602 -5.455 -7.987 1.00 95.44 151 LEU A N 1
ATOM 1237 C CA . LEU A 1 151 ? -6.197 -5.767 -8.258 1.00 95.44 151 LEU A CA 1
ATOM 1238 C C . LEU A 1 151 ? -5.658 -5.145 -9.572 1.00 95.44 151 LEU A C 1
ATOM 1240 O O . LEU A 1 151 ? -4.612 -4.496 -9.515 1.00 95.44 151 LEU A O 1
ATOM 1244 N N . PRO A 1 152 ? -6.378 -5.194 -10.717 1.00 95.12 152 PRO A N 1
ATOM 1245 C CA . PRO A 1 152 ? -5.924 -4.523 -11.938 1.00 95.12 152 PRO A CA 1
ATOM 1246 C C . PRO A 1 152 ? -5.857 -2.994 -11.814 1.00 95.12 152 PRO A C 1
ATOM 1248 O O . PRO A 1 152 ? -5.011 -2.366 -12.440 1.00 95.12 152 PRO A O 1
ATOM 1251 N N . GLU A 1 153 ? -6.735 -2.375 -11.018 1.00 95.75 153 GLU A N 1
ATOM 1252 C CA . GLU A 1 153 ? -6.715 -0.926 -10.772 1.00 95.75 153 GLU A CA 1
ATOM 1253 C C . GLU A 1 153 ? -5.480 -0.540 -9.956 1.00 95.75 153 GLU A C 1
ATOM 1255 O O . GLU A 1 153 ? -4.788 0.412 -10.314 1.00 95.75 153 GLU A O 1
ATOM 1260 N N . LYS A 1 154 ? -5.143 -1.329 -8.924 1.00 96.94 154 LYS A N 1
ATOM 1261 C CA . LYS A 1 154 ? -3.919 -1.139 -8.132 1.00 96.94 154 LYS A CA 1
ATOM 1262 C C . LYS A 1 154 ? -2.670 -1.203 -9.011 1.00 96.94 154 LYS A C 1
ATOM 1264 O O . LYS A 1 154 ? -1.832 -0.313 -8.928 1.00 96.94 154 LYS A O 1
ATOM 1269 N N . TYR A 1 155 ? -2.571 -2.197 -9.895 1.00 95.94 155 TYR A N 1
ATOM 1270 C CA . TYR A 1 155 ? -1.418 -2.341 -10.793 1.00 95.94 155 TYR A CA 1
ATOM 1271 C C . TYR A 1 155 ? -1.257 -1.147 -11.734 1.00 95.94 155 TYR A C 1
ATOM 1273 O O . TYR A 1 155 ? -0.162 -0.599 -11.843 1.00 95.94 155 TYR A O 1
ATOM 1281 N N . ARG A 1 156 ? -2.346 -0.682 -12.356 1.00 94.00 156 ARG A N 1
ATOM 1282 C CA . ARG A 1 156 ? -2.301 0.522 -13.200 1.00 94.00 156 ARG A CA 1
ATOM 1283 C C . ARG A 1 156 ? -1.893 1.759 -12.405 1.00 94.00 156 ARG A C 1
ATOM 1285 O O . ARG A 1 156 ? -1.102 2.560 -12.887 1.00 94.00 156 ARG A O 1
ATOM 1292 N N . CYS A 1 157 ? -2.388 1.907 -11.176 1.00 92.50 157 CYS A N 1
ATOM 1293 C CA . CYS A 1 157 ? -1.983 3.001 -10.296 1.00 92.50 157 CYS A CA 1
ATOM 1294 C C . CYS A 1 157 ? -0.502 2.961 -9.945 1.00 92.50 157 CYS A C 1
ATOM 1296 O O . CYS A 1 157 ? 0.148 3.997 -10.025 1.00 92.50 157 CYS A O 1
ATOM 1298 N N . PHE A 1 158 ? 0.029 1.795 -9.576 1.00 94.44 158 PHE A N 1
ATOM 1299 C CA . PHE A 1 158 ? 1.449 1.636 -9.274 1.00 94.44 158 PHE A CA 1
ATOM 1300 C C . PHE A 1 158 ? 2.311 2.011 -10.471 1.00 94.44 158 PHE A C 1
ATOM 1302 O O . PHE A 1 158 ? 3.236 2.802 -10.320 1.00 94.44 158 PHE A O 1
ATOM 1309 N N . PHE A 1 159 ? 1.944 1.530 -11.662 1.00 92.25 159 PHE A N 1
ATOM 1310 C CA . PHE A 1 159 ? 2.624 1.895 -12.898 1.00 92.25 159 PHE A CA 1
ATOM 1311 C C . PHE A 1 159 ? 2.602 3.413 -13.123 1.00 92.25 159 PHE A C 1
ATOM 1313 O O . PHE A 1 159 ? 3.645 4.019 -13.337 1.00 92.25 159 PHE A O 1
ATOM 1320 N N . ARG A 1 160 ? 1.443 4.061 -12.958 1.00 90.00 160 ARG A N 1
ATOM 1321 C CA . ARG A 1 160 ? 1.310 5.521 -13.108 1.00 90.00 160 ARG A CA 1
ATOM 1322 C C . ARG A 1 160 ? 2.147 6.346 -12.126 1.00 90.00 160 ARG A C 1
ATOM 1324 O O . ARG A 1 160 ? 2.449 7.489 -12.450 1.00 90.00 160 ARG A O 1
ATOM 1331 N N . GLN A 1 161 ? 2.503 5.818 -10.949 1.00 87.62 161 GLN A N 1
ATOM 1332 C CA . GLN A 1 161 ? 3.404 6.530 -10.023 1.00 87.62 161 GLN A CA 1
ATOM 1333 C C . GLN A 1 161 ? 4.871 6.473 -10.459 1.00 87.62 161 GLN A C 1
ATOM 1335 O O . GLN A 1 161 ? 5.654 7.330 -10.069 1.00 87.62 161 GLN A O 1
ATOM 1340 N N . ILE A 1 162 ? 5.252 5.471 -11.256 1.00 85.62 162 ILE A N 1
ATOM 1341 C CA . ILE A 1 162 ? 6.640 5.274 -11.700 1.00 85.62 162 ILE A CA 1
ATOM 1342 C C . ILE A 1 162 ? 6.890 5.684 -13.148 1.00 85.62 162 ILE A C 1
ATOM 1344 O O . ILE A 1 162 ? 8.036 5.690 -13.602 1.00 85.62 162 ILE A O 1
ATOM 1348 N N . THR A 1 163 ? 5.834 6.008 -13.890 1.00 84.31 163 THR A N 1
ATOM 1349 C CA . THR A 1 163 ? 5.954 6.492 -15.261 1.00 84.31 163 THR A CA 1
ATOM 1350 C C . THR A 1 163 ? 6.346 7.955 -15.304 1.00 84.31 163 THR A C 1
ATOM 1352 O O . THR A 1 163 ? 5.710 8.801 -14.680 1.00 84.31 163 THR A O 1
ATOM 1355 N N . SER A 1 164 ? 7.326 8.263 -16.147 1.00 70.12 164 SER A N 1
ATOM 1356 C CA . SER A 1 164 ? 7.610 9.631 -16.578 1.00 70.12 164 SER A CA 1
ATOM 1357 C C . SER A 1 164 ? 6.485 10.168 -17.488 1.00 70.12 164 SER A C 1
ATOM 1359 O O . SER A 1 164 ? 5.662 9.379 -17.962 1.00 70.12 164 SER A O 1
ATOM 1361 N N . PRO A 1 165 ? 6.471 11.473 -17.835 1.00 64.06 165 PRO A N 1
ATOM 1362 C CA . PRO A 1 165 ? 5.460 12.071 -18.722 1.00 64.06 165 PRO A CA 1
ATOM 1363 C C . PRO A 1 165 ? 5.254 11.348 -20.068 1.00 64.06 165 PRO A C 1
ATOM 1365 O O . PRO A 1 165 ? 4.193 11.451 -20.673 1.00 64.06 165 PRO A O 1
ATOM 1368 N N . ASN A 1 166 ? 6.243 10.566 -20.513 1.00 64.75 166 ASN A N 1
ATOM 1369 C CA . ASN A 1 166 ? 6.192 9.744 -21.725 1.00 64.75 166 ASN A CA 1
ATOM 1370 C C . ASN A 1 166 ? 5.490 8.376 -21.543 1.00 64.75 166 ASN A C 1
ATOM 1372 O O . ASN A 1 166 ? 5.531 7.559 -22.457 1.00 64.75 166 ASN A O 1
ATOM 1376 N N . VAL A 1 167 ? 4.869 8.101 -20.387 1.00 73.94 167 VAL A N 1
ATOM 1377 C CA . VAL A 1 167 ? 4.153 6.840 -20.072 1.00 73.94 167 VAL A CA 1
ATOM 1378 C C . VAL A 1 167 ? 5.060 5.600 -20.155 1.00 73.94 167 VAL A C 1
ATOM 1380 O O . VAL A 1 167 ? 4.643 4.496 -20.500 1.00 73.94 167 VAL A O 1
ATOM 1383 N N . ILE A 1 168 ? 6.334 5.789 -19.825 1.00 77.19 168 ILE A N 1
ATOM 1384 C CA . ILE A 1 168 ? 7.338 4.728 -19.746 1.00 77.19 168 ILE A CA 1
ATOM 1385 C C . ILE A 1 168 ? 7.938 4.717 -18.346 1.00 77.19 168 ILE A C 1
ATOM 1387 O O . ILE A 1 168 ? 8.170 5.780 -17.762 1.00 77.19 168 ILE A O 1
ATOM 1391 N N . ALA A 1 169 ? 8.175 3.523 -17.810 1.00 81.31 169 ALA A N 1
ATOM 1392 C CA . ALA A 1 169 ? 8.873 3.344 -16.544 1.00 81.31 169 ALA A CA 1
ATOM 1393 C C . ALA A 1 169 ? 10.323 2.916 -16.801 1.00 81.31 169 ALA A C 1
ATOM 1395 O O . ALA A 1 169 ? 10.587 2.054 -17.643 1.00 81.31 169 ALA A O 1
ATOM 1396 N N . SER A 1 170 ? 11.260 3.523 -16.073 1.00 84.38 170 SER A N 1
ATOM 1397 C CA . SER A 1 170 ? 12.664 3.113 -16.086 1.00 84.38 170 SER A CA 1
ATOM 1398 C C . SER A 1 170 ? 12.904 1.967 -15.104 1.00 84.38 170 SER A C 1
ATOM 1400 O O . SER A 1 170 ? 12.145 1.773 -14.152 1.00 84.38 170 SER A O 1
ATOM 1402 N N . GLN A 1 171 ? 14.008 1.243 -15.297 1.00 87.38 171 GLN A N 1
ATOM 1403 C CA . GLN A 1 171 ? 14.454 0.205 -14.368 1.00 87.38 171 GLN A CA 1
ATOM 1404 C C . GLN A 1 171 ? 14.555 0.729 -12.927 1.00 87.38 171 GLN A C 1
ATOM 1406 O O . GLN A 1 171 ? 14.048 0.094 -12.010 1.00 87.38 171 GLN A O 1
ATOM 1411 N N . GLY A 1 172 ? 15.152 1.912 -12.735 1.00 87.81 172 GLY A N 1
ATOM 1412 C CA . GLY A 1 172 ? 15.308 2.521 -11.411 1.00 87.81 172 GLY A CA 1
ATOM 1413 C C . GLY A 1 172 ? 13.971 2.829 -10.738 1.00 87.81 172 GLY A C 1
ATOM 1414 O O . GLY A 1 172 ? 13.792 2.512 -9.568 1.00 87.81 172 GLY A O 1
ATOM 1415 N N . LYS A 1 173 ? 12.993 3.357 -11.484 1.00 88.25 173 LYS A N 1
ATOM 1416 C CA . LYS A 1 173 ? 11.658 3.619 -10.931 1.00 88.25 173 LYS A CA 1
ATOM 1417 C C . LYS A 1 173 ? 10.893 2.338 -10.601 1.00 88.25 173 LYS A C 1
ATOM 1419 O O . LYS A 1 173 ? 10.157 2.305 -9.620 1.00 88.25 173 LYS A O 1
ATOM 1424 N N . LEU A 1 174 ? 11.098 1.264 -11.365 1.00 90.75 174 LEU A N 1
ATOM 1425 C CA . LEU A 1 174 ? 10.536 -0.041 -11.019 1.00 90.75 174 LEU A CA 1
ATOM 1426 C C . LEU A 1 174 ? 11.147 -0.603 -9.726 1.00 90.75 174 LEU A C 1
ATOM 1428 O O . LEU A 1 174 ? 10.409 -1.114 -8.884 1.00 90.75 174 LEU A O 1
ATOM 1432 N N . THR A 1 175 ? 12.466 -0.471 -9.556 1.00 92.25 175 THR A N 1
ATOM 1433 C CA . THR A 1 175 ? 13.162 -0.821 -8.310 1.00 92.25 175 THR A CA 1
ATOM 1434 C C . THR A 1 175 ? 12.559 -0.067 -7.124 1.00 92.25 175 THR A C 1
ATOM 1436 O O . THR A 1 175 ? 12.130 -0.713 -6.172 1.00 92.25 175 THR A O 1
ATOM 1439 N N . GLU A 1 176 ? 12.420 1.262 -7.221 1.00 91.81 176 GLU A N 1
ATOM 1440 C CA . GLU A 1 176 ? 11.810 2.098 -6.171 1.00 91.81 176 GLU A CA 1
ATOM 1441 C C . GLU A 1 176 ? 10.395 1.606 -5.794 1.00 91.81 176 GLU A C 1
ATOM 1443 O O . GLU A 1 176 ? 10.066 1.477 -4.615 1.00 91.81 176 GLU A O 1
ATOM 1448 N N . LEU A 1 177 ? 9.550 1.265 -6.778 1.00 94.19 177 LEU A N 1
ATOM 1449 C CA . LEU A 1 177 ? 8.209 0.725 -6.514 1.00 94.19 177 LEU A CA 1
ATOM 1450 C C . LEU A 1 177 ? 8.249 -0.601 -5.752 1.00 94.19 177 LEU A C 1
ATOM 1452 O O . LEU A 1 177 ? 7.456 -0.800 -4.829 1.00 94.19 177 LEU A O 1
ATOM 1456 N N . PHE A 1 178 ? 9.120 -1.527 -6.150 1.00 94.50 178 PHE A N 1
ATOM 1457 C CA . PHE A 1 178 ? 9.211 -2.833 -5.497 1.00 94.50 178 PHE A CA 1
ATOM 1458 C C . PHE A 1 178 ? 9.767 -2.716 -4.082 1.00 94.50 178 PHE A C 1
ATOM 1460 O O . PHE A 1 178 ? 9.247 -3.376 -3.185 1.00 94.50 178 PHE A O 1
ATOM 1467 N N . GLU A 1 179 ? 10.740 -1.831 -3.866 1.00 93.56 179 GLU A N 1
ATOM 1468 C CA . GLU A 1 179 ? 11.238 -1.484 -2.536 1.00 93.56 179 GLU A CA 1
ATOM 1469 C C . GLU A 1 179 ? 10.107 -0.949 -1.650 1.00 93.56 179 GLU A C 1
ATOM 1471 O O . GLU A 1 179 ? 9.895 -1.466 -0.555 1.00 93.56 179 GLU A O 1
ATOM 1476 N N . ILE A 1 180 ? 9.312 0.012 -2.138 1.00 94.94 180 ILE A N 1
ATOM 1477 C CA . ILE A 1 180 ? 8.166 0.566 -1.397 1.00 94.94 180 ILE A CA 1
ATOM 1478 C C . ILE A 1 180 ? 7.132 -0.521 -1.076 1.00 94.94 180 ILE A C 1
ATOM 1480 O O . ILE A 1 180 ? 6.679 -0.627 0.063 1.00 94.94 180 ILE A O 1
ATOM 1484 N N . LEU A 1 181 ? 6.748 -1.342 -2.058 1.00 95.75 181 LEU A N 1
ATOM 1485 C CA . LEU A 1 181 ? 5.754 -2.399 -1.854 1.00 95.75 181 LEU A CA 1
ATOM 1486 C C . LEU A 1 181 ? 6.238 -3.478 -0.879 1.00 95.75 181 LEU A C 1
ATOM 1488 O O . LEU A 1 181 ? 5.412 -4.052 -0.172 1.00 95.75 181 LEU A O 1
ATOM 1492 N N . LEU A 1 182 ? 7.543 -3.751 -0.819 1.00 94.00 182 LEU A N 1
ATOM 1493 C CA . LEU A 1 182 ? 8.133 -4.715 0.110 1.00 94.00 182 LEU A CA 1
ATOM 1494 C C . LEU A 1 182 ? 8.230 -4.211 1.549 1.00 94.00 182 LEU A C 1
ATOM 1496 O O . LEU A 1 182 ? 8.266 -5.028 2.469 1.00 94.00 182 LEU A O 1
ATOM 1500 N N . LYS A 1 183 ? 8.204 -2.896 1.781 1.00 93.62 183 LYS A N 1
ATOM 1501 C CA . LYS A 1 183 ? 8.165 -2.359 3.147 1.00 93.62 183 LYS A CA 1
ATOM 1502 C C . LYS A 1 183 ? 6.944 -2.858 3.934 1.00 93.62 183 LYS A C 1
ATOM 1504 O O . LYS A 1 183 ? 7.057 -3.140 5.121 1.00 93.62 183 LYS A O 1
ATOM 1509 N N . LEU A 1 184 ? 5.798 -3.056 3.269 1.00 93.94 184 LEU A N 1
ATOM 1510 C CA . LEU A 1 184 ? 4.577 -3.597 3.887 1.00 93.94 184 LEU A CA 1
ATOM 1511 C C . LEU A 1 184 ? 4.749 -5.012 4.469 1.00 93.94 184 LEU A C 1
ATOM 1513 O O . LEU A 1 184 ? 4.530 -5.181 5.667 1.00 93.94 184 LEU A O 1
ATOM 1517 N N . PRO A 1 185 ? 5.098 -6.049 3.683 1.00 92.75 185 PRO A N 1
ATOM 1518 C CA . PRO A 1 185 ? 5.319 -7.383 4.230 1.00 92.75 185 PRO A CA 1
ATOM 1519 C C . PRO A 1 185 ? 6.483 -7.423 5.230 1.00 92.75 185 PRO A C 1
ATOM 1521 O O . PRO A 1 185 ? 6.354 -8.102 6.247 1.00 92.75 185 PRO A O 1
ATOM 1524 N N . ASN A 1 186 ? 7.565 -6.672 4.988 1.00 91.25 186 ASN A N 1
ATOM 1525 C CA . ASN A 1 186 ? 8.742 -6.645 5.866 1.00 91.25 186 ASN A CA 1
ATOM 1526 C C . ASN A 1 186 ? 8.451 -6.034 7.244 1.00 91.25 186 ASN A C 1
ATOM 1528 O O . ASN A 1 186 ? 9.126 -6.365 8.213 1.00 91.25 186 ASN A O 1
ATOM 1532 N N . HIS A 1 187 ? 7.433 -5.177 7.358 1.00 90.88 187 HIS A N 1
ATOM 1533 C CA . HIS A 1 187 ? 6.988 -4.661 8.652 1.00 90.88 187 HIS A CA 1
ATOM 1534 C C . HIS A 1 187 ? 6.400 -5.767 9.557 1.00 90.88 187 HIS A C 1
ATOM 1536 O O . HIS A 1 187 ? 6.453 -5.659 10.778 1.00 90.88 187 HIS A O 1
ATOM 1542 N N . PHE A 1 188 ? 5.854 -6.854 8.993 1.00 87.94 188 PHE A N 1
ATOM 1543 C CA . PHE A 1 188 ? 5.181 -7.910 9.770 1.00 87.94 188 PHE A CA 1
ATOM 1544 C C . PHE A 1 188 ? 5.947 -9.214 9.919 1.00 87.94 188 PHE A C 1
ATOM 1546 O O . PHE A 1 188 ? 5.575 -10.043 10.761 1.00 87.94 188 PHE A O 1
ATOM 1553 N N . ASP A 1 189 ? 6.862 -9.465 8.997 1.00 74.56 189 ASP A N 1
ATOM 1554 C CA . ASP A 1 189 ? 7.451 -10.766 8.758 1.00 74.56 189 ASP A CA 1
ATOM 1555 C C . ASP A 1 189 ? 8.915 -10.602 8.387 1.00 74.56 189 ASP A C 1
ATOM 1557 O O . ASP A 1 189 ? 9.318 -9.579 7.835 1.00 74.56 189 ASP A O 1
ATOM 1561 N N . ASN A 1 190 ? 9.709 -11.627 8.675 1.00 66.50 190 ASN A N 1
ATOM 1562 C CA . ASN A 1 190 ? 11.133 -11.556 8.406 1.00 66.50 190 ASN A CA 1
ATOM 1563 C C . ASN A 1 190 ? 11.386 -11.429 6.899 1.00 66.50 190 ASN A C 1
ATOM 1565 O O . ASN A 1 190 ? 10.770 -12.116 6.075 1.00 66.50 190 ASN A O 1
ATOM 1569 N N . VAL A 1 191 ? 12.354 -10.564 6.603 1.00 62.62 191 VAL A N 1
ATOM 1570 C CA . VAL A 1 191 ? 12.870 -10.144 5.295 1.00 62.62 191 VAL A CA 1
ATOM 1571 C C . VAL A 1 191 ? 12.951 -11.314 4.294 1.00 62.62 191 VAL A C 1
ATOM 1573 O O . VAL A 1 191 ? 12.513 -11.182 3.157 1.00 62.62 191 VAL A O 1
ATOM 1576 N N . ASP A 1 192 ? 13.368 -12.508 4.713 1.00 71.75 192 ASP A N 1
ATOM 1577 C CA . ASP A 1 192 ? 13.688 -13.624 3.809 1.00 71.75 192 ASP A CA 1
ATOM 1578 C C . ASP A 1 192 ? 12.514 -14.177 2.970 1.00 71.75 192 ASP A C 1
ATOM 1580 O O . ASP A 1 192 ? 12.726 -14.702 1.876 1.00 71.75 192 ASP A O 1
ATOM 1584 N N . SER A 1 193 ? 11.259 -14.062 3.425 1.00 80.62 193 SER A N 1
ATOM 1585 C CA . SER A 1 193 ? 10.126 -14.762 2.778 1.00 80.62 193 SER A CA 1
ATOM 1586 C C . SER A 1 193 ? 9.740 -14.208 1.396 1.00 80.62 193 SER A C 1
ATOM 1588 O O . SER A 1 193 ? 9.142 -14.918 0.577 1.00 80.62 193 SER A O 1
ATOM 1590 N N . PHE A 1 194 ? 10.078 -12.945 1.127 1.00 83.62 194 PHE A N 1
ATOM 1591 C CA . PHE A 1 194 ? 9.729 -12.234 -0.109 1.00 83.62 194 PHE A CA 1
ATOM 1592 C C . PHE A 1 194 ? 10.952 -11.910 -0.978 1.00 83.62 194 PHE A C 1
ATOM 1594 O O . PHE A 1 194 ? 10.827 -11.195 -1.968 1.00 83.62 194 PHE A O 1
ATOM 1601 N N . HIS A 1 195 ? 12.116 -12.486 -0.656 1.00 80.19 195 HIS A N 1
ATOM 1602 C CA . HIS A 1 195 ? 13.375 -12.302 -1.389 1.00 80.19 195 HIS A CA 1
ATOM 1603 C C . HIS A 1 195 ? 13.711 -10.821 -1.694 1.00 80.19 195 HIS A C 1
ATOM 1605 O O . HIS A 1 195 ? 13.908 -10.468 -2.860 1.00 80.19 195 HIS A O 1
ATOM 1611 N N . PRO A 1 196 ? 13.763 -9.934 -0.686 1.00 76.75 196 PRO A N 1
ATOM 1612 C CA . PRO A 1 196 ? 14.041 -8.510 -0.872 1.00 76.75 196 PRO A CA 1
ATOM 1613 C C . PRO A 1 196 ? 15.454 -8.250 -1.408 1.00 76.75 196 PRO A C 1
ATOM 1615 O O . PRO A 1 196 ? 15.644 -7.312 -2.172 1.00 76.75 196 PRO A O 1
ATOM 1618 N N . ASP A 1 197 ? 16.418 -9.134 -1.142 1.00 81.56 197 ASP A N 1
ATOM 1619 C CA . ASP A 1 197 ? 17.754 -9.057 -1.757 1.00 81.56 197 ASP A CA 1
ATOM 1620 C C . ASP A 1 197 ? 17.728 -9.319 -3.274 1.00 81.56 197 ASP A C 1
ATOM 1622 O O . ASP A 1 197 ? 18.671 -8.995 -3.995 1.00 81.56 197 ASP A O 1
ATOM 1626 N N . ASN A 1 198 ? 16.635 -9.893 -3.788 1.00 84.94 198 ASN A N 1
ATOM 1627 C CA . ASN A 1 198 ? 16.457 -10.220 -5.198 1.00 84.94 198 ASN A CA 1
ATOM 1628 C C . ASN A 1 198 ? 15.552 -9.219 -5.941 1.00 84.94 198 ASN A C 1
ATOM 1630 O O . ASN A 1 198 ? 15.016 -9.543 -7.003 1.00 84.94 198 ASN A O 1
ATOM 1634 N N . ILE A 1 199 ? 15.382 -7.991 -5.432 1.00 88.06 199 ILE A N 1
ATOM 1635 C CA . ILE A 1 199 ? 14.704 -6.922 -6.189 1.00 88.06 199 ILE A CA 1
ATOM 1636 C C . ILE A 1 199 ? 15.341 -6.727 -7.577 1.00 88.06 199 ILE A C 1
ATOM 1638 O O . ILE A 1 199 ? 14.582 -6.703 -8.548 1.00 88.06 199 ILE A O 1
ATOM 1642 N N . PRO A 1 200 ? 16.683 -6.689 -7.745 1.00 88.94 200 PRO A N 1
ATOM 1643 C CA . PRO A 1 200 ? 17.288 -6.562 -9.072 1.00 88.94 200 PRO A CA 1
ATOM 1644 C C . PRO A 1 200 ? 16.887 -7.691 -10.032 1.00 88.94 200 PRO A C 1
ATOM 1646 O O . PRO A 1 200 ? 16.581 -7.426 -11.193 1.00 88.94 200 PRO A O 1
ATOM 1649 N N . GLY A 1 201 ? 16.820 -8.939 -9.553 1.00 88.75 201 GLY A N 1
ATOM 1650 C CA . GLY A 1 201 ? 16.370 -10.078 -10.358 1.00 88.75 201 GLY A CA 1
ATOM 1651 C C . GLY A 1 201 ? 14.872 -10.036 -10.669 1.00 88.75 201 GLY A C 1
ATOM 1652 O O . GLY A 1 201 ? 14.456 -10.417 -11.760 1.00 88.75 201 GLY A O 1
ATOM 1653 N N . CYS A 1 202 ? 14.057 -9.516 -9.751 1.00 89.25 202 CYS A N 1
ATOM 1654 C CA . CYS A 1 202 ? 12.626 -9.297 -9.958 1.00 89.25 202 CYS A CA 1
ATOM 1655 C C . CYS A 1 202 ? 12.368 -8.226 -11.033 1.00 89.25 202 CYS A C 1
ATOM 1657 O O . CYS A 1 202 ? 11.558 -8.416 -11.940 1.00 89.25 202 CYS A O 1
ATOM 1659 N N . VAL A 1 203 ? 13.131 -7.132 -10.989 1.00 90.75 203 VAL A N 1
ATOM 1660 C CA . VAL A 1 203 ? 13.117 -6.079 -12.010 1.00 90.75 203 VAL A CA 1
ATOM 1661 C C . VAL A 1 203 ? 13.586 -6.616 -13.361 1.00 90.75 203 VAL A C 1
ATOM 1663 O O . VAL A 1 203 ? 12.924 -6.373 -14.371 1.00 90.75 203 VAL A O 1
ATOM 1666 N N . GLN A 1 204 ? 14.670 -7.396 -13.382 1.00 90.81 204 GLN A N 1
ATOM 1667 C CA . GLN A 1 204 ? 15.159 -8.033 -14.605 1.00 90.81 204 GLN A CA 1
ATOM 1668 C C . GLN A 1 204 ? 14.115 -8.985 -15.198 1.00 90.81 204 GLN A C 1
ATOM 1670 O O . GLN A 1 204 ? 13.833 -8.913 -16.387 1.00 90.81 204 GLN A O 1
ATOM 1675 N N . SER A 1 205 ? 13.452 -9.791 -14.364 1.00 92.12 205 SER A N 1
ATOM 1676 C CA . SER A 1 205 ? 12.359 -10.669 -14.793 1.00 92.12 205 SER A CA 1
ATOM 1677 C C . SER A 1 205 ? 11.222 -9.899 -15.476 1.00 92.12 205 SER A C 1
ATOM 1679 O O . SER A 1 205 ? 10.641 -10.395 -16.440 1.00 92.12 205 SER A O 1
ATOM 1681 N N . CYS A 1 206 ? 10.901 -8.687 -15.014 1.00 90.81 206 CYS A N 1
ATOM 1682 C CA . CYS A 1 206 ? 9.929 -7.819 -15.682 1.00 90.81 206 CYS A CA 1
ATOM 1683 C C . CYS A 1 206 ? 10.465 -7.305 -17.031 1.00 90.81 206 CYS A C 1
ATOM 1685 O O . CYS A 1 206 ? 9.764 -7.371 -18.041 1.00 90.81 206 CYS A O 1
ATOM 1687 N N . LEU A 1 207 ? 11.726 -6.863 -17.073 1.00 89.38 207 LEU A N 1
ATOM 1688 C CA . LEU A 1 207 ? 12.381 -6.370 -18.290 1.00 89.38 207 LEU A CA 1
ATOM 1689 C C . LEU A 1 207 ? 12.543 -7.438 -19.375 1.00 89.38 207 LEU A C 1
ATOM 1691 O O . LEU A 1 207 ? 12.432 -7.105 -20.552 1.00 89.38 207 LEU A O 1
ATOM 1695 N N . ASP A 1 208 ? 12.717 -8.706 -19.007 1.00 91.06 208 ASP A N 1
ATOM 1696 C CA . ASP A 1 208 ? 12.809 -9.830 -19.950 1.00 91.06 208 ASP A CA 1
ATOM 1697 C C . ASP A 1 208 ? 11.522 -10.011 -20.785 1.00 91.06 208 ASP A C 1
ATOM 1699 O O . ASP A 1 208 ? 11.533 -10.669 -21.825 1.00 91.06 208 ASP A O 1
ATOM 1703 N N . HIS A 1 209 ? 10.404 -9.405 -20.361 1.00 87.00 209 HIS A N 1
ATOM 1704 C CA . HIS A 1 209 ? 9.144 -9.370 -21.112 1.00 87.00 209 HIS A CA 1
ATOM 1705 C C . HIS A 1 209 ? 9.050 -8.179 -22.084 1.00 87.00 209 HIS A C 1
ATOM 1707 O O . HIS A 1 209 ? 8.032 -8.012 -22.758 1.00 87.00 209 HIS A O 1
ATOM 1713 N N . THR A 1 210 ? 10.091 -7.347 -22.164 1.00 86.62 210 THR 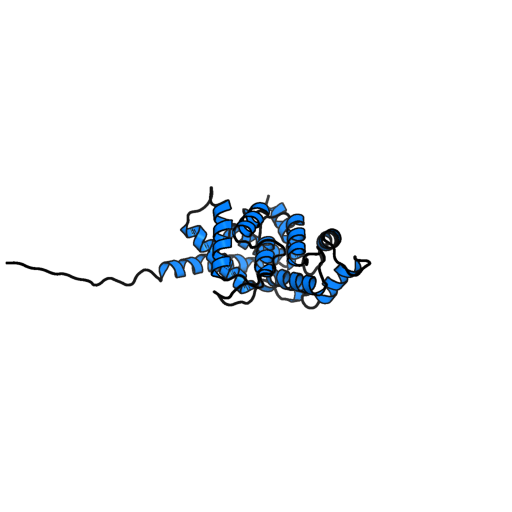A N 1
ATOM 1714 C CA . THR A 1 210 ? 10.193 -6.200 -23.074 1.00 86.62 210 THR A CA 1
ATOM 1715 C C . THR A 1 210 ? 11.224 -6.489 -24.167 1.00 86.62 210 THR A C 1
ATOM 1717 O O . THR A 1 210 ? 12.253 -7.110 -23.917 1.00 86.62 210 THR A O 1
ATOM 1720 N N . HIS A 1 211 ? 10.973 -6.035 -25.397 1.00 78.06 211 HIS A N 1
ATOM 1721 C CA . HIS A 1 211 ? 11.932 -6.192 -26.504 1.00 78.06 211 HIS A CA 1
ATOM 1722 C C . HIS A 1 211 ? 12.920 -5.022 -26.616 1.00 78.06 211 HIS A C 1
ATOM 1724 O O . HIS A 1 211 ? 13.989 -5.162 -27.201 1.00 78.06 211 HIS A O 1
ATOM 1730 N N . ASP A 1 212 ? 12.545 -3.867 -26.077 1.00 79.88 212 ASP A N 1
ATOM 1731 C CA . ASP A 1 212 ? 13.221 -2.575 -26.199 1.00 79.88 212 ASP A CA 1
ATOM 1732 C C . ASP A 1 212 ? 13.778 -2.061 -24.859 1.00 79.88 212 ASP A C 1
ATOM 1734 O O . ASP A 1 212 ? 14.316 -0.958 -24.803 1.00 79.88 212 ASP A O 1
ATOM 1738 N N . GLY A 1 213 ? 13.655 -2.842 -23.778 1.00 77.12 213 GLY A N 1
ATOM 1739 C CA . GLY A 1 213 ? 14.042 -2.429 -22.425 1.00 77.12 213 GLY A CA 1
ATOM 1740 C C . GLY A 1 213 ? 13.099 -1.391 -21.809 1.00 77.12 213 GLY A C 1
ATOM 1741 O O . GLY A 1 213 ? 13.430 -0.794 -20.785 1.00 77.12 213 GLY A O 1
ATOM 1742 N N . ILE A 1 214 ? 11.939 -1.151 -22.431 1.00 79.75 214 ILE A N 1
ATOM 1743 C CA . ILE A 1 214 ? 10.957 -0.156 -22.002 1.00 79.75 214 ILE A CA 1
ATOM 1744 C C . ILE A 1 214 ? 9.731 -0.867 -21.440 1.00 79.75 214 ILE A C 1
ATOM 1746 O O . ILE A 1 214 ? 9.053 -1.634 -22.128 1.00 79.75 214 ILE A O 1
ATOM 1750 N N . ILE A 1 215 ? 9.389 -0.549 -20.193 1.00 86.06 215 ILE A N 1
ATOM 1751 C CA . ILE A 1 215 ? 8.222 -1.125 -19.529 1.00 86.06 215 ILE A CA 1
ATOM 1752 C C . ILE A 1 215 ? 7.005 -0.247 -19.812 1.00 86.06 215 ILE A C 1
ATOM 1754 O O . ILE A 1 215 ? 6.964 0.924 -19.428 1.00 86.06 215 ILE A O 1
ATOM 1758 N N . ARG A 1 216 ? 6.016 -0.843 -20.482 1.00 89.69 216 ARG A N 1
ATOM 1759 C CA . ARG A 1 216 ? 4.685 -0.278 -20.746 1.00 89.69 216 ARG A CA 1
ATOM 1760 C C . ARG A 1 216 ? 3.662 -0.828 -19.746 1.00 89.69 216 ARG A C 1
ATOM 1762 O O . ARG A 1 216 ? 3.901 -1.860 -19.116 1.00 89.69 216 ARG A O 1
ATOM 1769 N N . GLU A 1 217 ? 2.519 -0.151 -19.614 1.00 91.00 217 GLU A N 1
ATOM 1770 C CA . GLU A 1 217 ? 1.481 -0.503 -18.630 1.00 91.00 217 GLU A CA 1
ATOM 1771 C C . GLU A 1 217 ? 0.974 -1.939 -18.818 1.00 91.00 217 GLU A C 1
ATOM 1773 O O . GLU A 1 217 ? 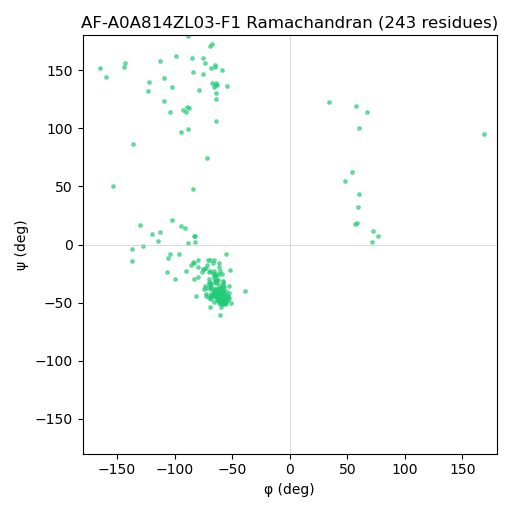0.831 -2.682 -17.851 1.00 91.00 217 GLU A O 1
ATOM 1778 N N . ASP A 1 218 ? 0.730 -2.346 -20.060 1.00 90.94 218 ASP A N 1
ATOM 1779 C CA . ASP A 1 218 ? 0.246 -3.678 -20.416 1.00 90.94 218 ASP A CA 1
ATOM 1780 C C . ASP A 1 218 ? 1.246 -4.776 -20.034 1.00 90.94 218 ASP A C 1
ATOM 1782 O O . ASP A 1 218 ? 0.856 -5.775 -19.424 1.00 90.94 218 ASP A O 1
ATOM 1786 N N . ILE A 1 219 ? 2.534 -4.562 -20.319 1.00 91.62 219 ILE A N 1
ATOM 1787 C CA . ILE A 1 219 ? 3.613 -5.486 -19.949 1.00 91.62 219 ILE A CA 1
ATOM 1788 C C . ILE A 1 219 ? 3.702 -5.597 -18.425 1.00 91.62 219 ILE A C 1
ATOM 1790 O O . ILE A 1 219 ? 3.705 -6.707 -17.892 1.00 91.62 219 ILE A O 1
ATOM 1794 N N . PHE A 1 220 ? 3.703 -4.463 -17.720 1.00 93.50 220 PHE A N 1
ATOM 1795 C CA . PHE A 1 220 ? 3.768 -4.425 -16.260 1.00 93.50 220 PHE A CA 1
ATOM 1796 C C . PHE A 1 220 ? 2.576 -5.136 -15.607 1.00 93.50 220 PHE A C 1
ATOM 1798 O O . PHE A 1 220 ? 2.757 -5.988 -14.738 1.00 93.50 220 PHE A O 1
ATOM 1805 N N . VAL A 1 221 ? 1.348 -4.825 -16.035 1.00 93.88 221 VAL A N 1
ATOM 1806 C CA . VAL A 1 221 ? 0.121 -5.431 -15.493 1.00 93.88 221 VAL A CA 1
ATOM 1807 C C . VAL A 1 221 ? 0.089 -6.936 -15.768 1.00 93.88 221 VAL A C 1
ATOM 1809 O O . VAL A 1 221 ? -0.280 -7.714 -14.883 1.00 93.88 221 VAL A O 1
ATOM 1812 N N . ASN A 1 222 ? 0.498 -7.367 -16.965 1.00 93.94 222 ASN A N 1
ATOM 1813 C CA . ASN A 1 222 ? 0.584 -8.784 -17.314 1.00 93.94 222 ASN A CA 1
ATOM 1814 C C . ASN A 1 222 ? 1.632 -9.511 -16.460 1.00 93.94 222 ASN A C 1
ATOM 1816 O O . ASN A 1 222 ? 1.361 -10.591 -15.942 1.00 93.94 222 ASN A O 1
ATOM 1820 N N . TRP A 1 223 ? 2.805 -8.907 -16.260 1.00 94.69 223 TRP A N 1
ATOM 1821 C CA . TRP A 1 223 ? 3.850 -9.467 -15.407 1.00 94.69 223 TRP A CA 1
ATOM 1822 C C . TRP A 1 223 ? 3.409 -9.559 -13.938 1.00 94.69 223 TRP A C 1
ATOM 1824 O O . TRP A 1 223 ? 3.526 -10.623 -13.336 1.00 94.69 223 TRP A O 1
ATOM 1834 N N . MET A 1 224 ? 2.790 -8.511 -13.383 1.00 94.81 224 MET A N 1
ATOM 1835 C CA . MET A 1 224 ? 2.221 -8.529 -12.025 1.00 94.81 224 MET A CA 1
ATOM 1836 C C . MET A 1 224 ? 1.162 -9.626 -11.846 1.00 94.81 224 MET A C 1
ATOM 1838 O O . MET A 1 224 ? 1.084 -10.248 -10.787 1.00 94.81 224 MET A O 1
ATOM 1842 N N . SER A 1 225 ? 0.377 -9.902 -12.892 1.00 94.06 225 SER A N 1
ATOM 1843 C CA . SER A 1 225 ? -0.646 -10.958 -12.894 1.00 94.06 225 SER A CA 1
ATOM 1844 C C . SER A 1 225 ? -0.060 -12.375 -12.859 1.00 94.06 225 SER A C 1
ATOM 1846 O O . SER A 1 225 ? -0.791 -13.323 -12.589 1.00 94.06 225 SER A O 1
ATOM 1848 N N . ARG A 1 226 ? 1.250 -12.535 -13.094 1.00 94.06 226 ARG A N 1
ATOM 1849 C CA . ARG A 1 226 ? 1.979 -13.801 -12.896 1.00 94.06 226 ARG A CA 1
ATOM 1850 C C . ARG A 1 226 ? 2.402 -14.024 -11.442 1.00 94.06 226 ARG A C 1
ATOM 1852 O O . ARG A 1 226 ? 3.049 -15.025 -11.160 1.00 94.06 226 ARG A O 1
ATOM 1859 N N . GLU A 1 227 ? 2.033 -13.109 -10.545 1.00 93.44 227 GLU A N 1
ATOM 1860 C CA . GLU A 1 227 ? 2.273 -13.179 -9.102 1.00 93.44 227 GLU A CA 1
ATOM 1861 C C . GLU A 1 227 ? 3.756 -13.388 -8.754 1.00 93.44 227 GLU A C 1
ATOM 1863 O O . GLU A 1 227 ? 4.117 -14.407 -8.160 1.00 93.44 227 GLU A O 1
ATOM 1868 N N . PRO A 1 228 ? 4.639 -12.436 -9.116 1.00 92.62 228 PRO A N 1
ATOM 1869 C CA . PRO A 1 228 ? 6.055 -12.538 -8.782 1.00 92.62 228 PRO A CA 1
ATOM 1870 C C . PRO A 1 228 ? 6.222 -12.742 -7.274 1.00 92.62 228 PRO A C 1
ATOM 1872 O O . PRO A 1 228 ? 5.563 -12.071 -6.475 1.00 92.62 228 PRO A O 1
ATOM 1875 N N . GLN A 1 229 ? 7.116 -13.655 -6.881 1.00 90.00 229 GLN A N 1
ATOM 1876 C CA . GLN A 1 229 ? 7.268 -14.092 -5.486 1.00 90.00 229 GLN A CA 1
ATOM 1877 C C . GLN A 1 229 ? 7.459 -12.917 -4.514 1.00 90.00 229 GLN A C 1
ATOM 1879 O O . GLN A 1 229 ? 6.923 -12.929 -3.410 1.00 90.00 229 GLN A O 1
ATOM 1884 N N . THR A 1 230 ? 8.165 -11.874 -4.947 1.00 90.12 230 THR A N 1
ATOM 1885 C CA . THR A 1 230 ? 8.390 -10.636 -4.192 1.00 90.12 230 THR A CA 1
ATOM 1886 C C . THR A 1 230 ? 7.097 -9.915 -3.796 1.00 90.12 230 THR A C 1
ATOM 1888 O O . THR A 1 230 ? 7.021 -9.302 -2.736 1.00 90.12 230 THR A O 1
ATOM 1891 N N . LEU A 1 231 ? 6.049 -10.004 -4.617 1.00 93.88 231 LEU A N 1
ATOM 1892 C CA . LEU A 1 231 ? 4.801 -9.250 -4.452 1.00 93.88 231 LEU A CA 1
ATOM 1893 C C . LEU A 1 231 ? 3.574 -10.153 -4.271 1.00 93.88 231 LEU A C 1
ATOM 1895 O O . LEU A 1 231 ? 2.448 -9.659 -4.259 1.00 93.88 231 LEU A O 1
ATOM 1899 N N . VAL A 1 232 ? 3.768 -11.465 -4.089 1.00 94.75 232 VAL A N 1
ATOM 1900 C CA . VAL A 1 232 ? 2.696 -12.476 -3.986 1.00 94.75 232 VAL A CA 1
ATOM 1901 C C . VAL A 1 232 ? 1.745 -12.256 -2.798 1.00 94.75 232 VAL A C 1
ATOM 1903 O O . VAL A 1 232 ? 0.608 -12.738 -2.799 1.00 94.75 232 VAL A O 1
ATOM 1906 N N . TRP A 1 233 ? 2.158 -11.487 -1.786 1.00 95.00 233 TRP A N 1
ATOM 1907 C CA . TRP A 1 233 ? 1.302 -11.099 -0.659 1.00 95.00 233 TRP A CA 1
ATOM 1908 C C . TRP A 1 233 ? 0.081 -10.282 -1.110 1.00 95.00 233 TRP A C 1
ATOM 1910 O O . TRP A 1 233 ? -1.005 -10.446 -0.555 1.00 95.00 233 TRP A O 1
ATOM 1920 N N . LEU A 1 234 ? 0.226 -9.450 -2.145 1.00 96.00 234 LEU A N 1
ATOM 1921 C CA . LEU A 1 234 ? -0.838 -8.574 -2.626 1.00 96.00 234 LEU A CA 1
ATOM 1922 C C . LEU A 1 234 ? -1.989 -9.353 -3.293 1.00 96.00 234 LEU A C 1
ATOM 1924 O O . LEU A 1 234 ? -3.123 -9.199 -2.841 1.00 96.00 234 LEU A O 1
ATOM 1928 N N . PRO A 1 235 ? -1.773 -10.222 -4.303 1.00 96.56 235 PRO A N 1
ATOM 1929 C CA . PRO A 1 235 ? -2.845 -11.070 -4.827 1.00 96.56 235 PRO A CA 1
ATOM 1930 C C . PRO A 1 235 ? -3.381 -12.046 -3.767 1.00 96.56 235 PRO A C 1
ATOM 1932 O O . PRO A 1 235 ? -4.577 -12.340 -3.755 1.00 96.56 235 PRO A O 1
ATOM 1935 N N . THR A 1 236 ? -2.546 -12.493 -2.819 1.00 96.31 236 THR A N 1
ATOM 1936 C CA . THR A 1 236 ? -2.998 -13.338 -1.699 1.00 96.31 236 THR A CA 1
ATOM 1937 C C . THR A 1 236 ? -3.987 -12.611 -0.785 1.00 96.31 236 THR A C 1
ATOM 1939 O O . THR A 1 236 ? -4.991 -13.207 -0.399 1.00 96.31 236 THR A O 1
ATOM 1942 N N . LEU A 1 237 ? -3.771 -11.322 -0.498 1.00 96.56 237 LEU A N 1
ATOM 1943 C CA . LEU A 1 237 ? -4.736 -10.486 0.224 1.00 96.56 237 LEU A CA 1
ATOM 1944 C C . LEU A 1 237 ? -6.083 -10.428 -0.502 1.00 96.56 237 LEU A C 1
ATOM 1946 O O . LEU A 1 237 ? -7.123 -10.594 0.126 1.00 96.56 237 LEU A O 1
ATOM 1950 N N . HIS A 1 238 ? -6.086 -10.253 -1.823 1.00 95.88 238 HIS A N 1
ATOM 1951 C CA . HIS A 1 238 ? -7.332 -10.221 -2.600 1.00 95.88 238 HIS A CA 1
ATOM 1952 C C . HIS A 1 238 ? -8.063 -11.562 -2.600 1.00 95.88 238 HIS A C 1
ATOM 1954 O O . HIS A 1 238 ? -9.283 -11.586 -2.449 1.00 95.88 238 HIS A O 1
ATOM 1960 N N . ARG A 1 239 ? -7.332 -12.679 -2.701 1.00 96.19 239 ARG A N 1
ATOM 1961 C CA . ARG A 1 239 ? -7.922 -14.017 -2.540 1.00 96.19 239 ARG A CA 1
ATOM 1962 C C . ARG A 1 239 ? -8.552 -14.193 -1.163 1.00 96.19 239 ARG A C 1
ATOM 1964 O O . ARG A 1 239 ? -9.679 -14.662 -1.085 1.00 96.19 239 ARG A O 1
ATOM 1971 N N . LEU A 1 240 ? -7.855 -13.783 -0.099 1.00 95.06 240 LEU A N 1
ATOM 1972 C CA . LEU A 1 240 ? -8.382 -13.838 1.265 1.00 95.06 240 LEU A CA 1
ATOM 1973 C C . LEU A 1 240 ? -9.690 -13.043 1.382 1.00 95.06 240 LEU A C 1
ATOM 1975 O O . LEU A 1 240 ? -10.673 -13.556 1.908 1.00 95.06 240 LEU A O 1
ATOM 1979 N N . ILE A 1 241 ? -9.731 -11.823 0.840 1.00 92.94 241 ILE A N 1
ATOM 1980 C CA . ILE A 1 241 ? -10.941 -10.989 0.837 1.00 92.94 241 ILE A CA 1
ATOM 1981 C C . ILE A 1 241 ? -12.096 -11.698 0.120 1.00 92.94 241 ILE A C 1
ATOM 1983 O O . ILE A 1 241 ? -13.197 -11.738 0.658 1.00 92.94 241 ILE A O 1
ATOM 1987 N N . ALA A 1 242 ? -11.839 -12.294 -1.048 1.00 91.69 242 ALA A N 1
ATOM 1988 C CA . ALA A 1 242 ? -12.851 -13.008 -1.825 1.00 91.69 242 ALA A CA 1
ATOM 1989 C C . ALA A 1 242 ? -13.386 -14.273 -1.130 1.00 91.69 242 ALA A C 1
ATOM 1991 O O . ALA A 1 242 ? -14.482 -14.716 -1.447 1.00 91.69 242 ALA A O 1
ATOM 1992 N N . THR A 1 243 ? -12.631 -14.863 -0.196 1.00 90.62 243 THR A N 1
ATOM 1993 C CA . THR A 1 243 ? -13.100 -16.008 0.608 1.00 90.62 243 THR A CA 1
ATOM 1994 C C . THR A 1 243 ? -13.921 -15.615 1.837 1.00 90.62 243 THR A C 1
ATOM 1996 O O . THR A 1 243 ? -14.568 -16.475 2.426 1.00 90.62 243 THR A O 1
ATOM 1999 N N . GLU A 1 244 ? -13.885 -14.345 2.257 1.00 79.69 244 GLU A N 1
ATOM 2000 C CA . GLU A 1 244 ? -14.671 -13.846 3.397 1.00 79.69 244 GLU A CA 1
ATOM 2001 C C . GLU A 1 244 ? -16.098 -13.417 3.009 1.00 79.69 244 GLU A C 1
ATOM 2003 O O . GLU A 1 244 ? -16.935 -13.244 3.897 1.00 79.69 244 GLU A O 1
ATOM 2008 N N . THR A 1 245 ? -16.345 -13.191 1.716 1.00 54.38 245 THR A N 1
ATOM 2009 C CA . THR A 1 245 ? -17.616 -12.726 1.131 1.00 54.38 245 THR A CA 1
ATOM 2010 C C . THR A 1 245 ? -18.430 -13.874 0.566 1.00 54.38 245 THR A C 1
ATOM 2012 O O . THR A 1 245 ? -19.650 -13.904 0.832 1.00 54.38 245 THR A O 1
#

Organism: NCBI:txid433720

pLDDT: mean 84.65, std 16.61, range [33.66, 97.38]

Mean predicted aligned error: 8.4 Å

Radius of gyration: 21.15 Å; Cα contacts (8 Å, |Δi|>4): 254; chains: 1; bounding box: 41×68×79 Å